Protein AF-A0A946ERG4-F1 (afdb_monomer_lite)

Structure (mmCIF, N/CA/C/O backbone):
data_AF-A0A946ERG4-F1
#
_entry.id   AF-A0A946ERG4-F1
#
loop_
_atom_site.group_PDB
_atom_site.id
_atom_site.type_symbol
_atom_site.label_atom_id
_atom_site.label_alt_id
_atom_site.label_comp_id
_atom_site.label_asym_id
_atom_site.label_entity_id
_atom_site.label_seq_id
_atom_site.pdbx_PDB_ins_code
_atom_site.Cartn_x
_atom_site.Cartn_y
_atom_site.Cartn_z
_atom_site.occupancy
_atom_site.B_iso_or_equiv
_atom_site.auth_seq_id
_atom_site.auth_comp_id
_atom_site.auth_asym_id
_atom_site.auth_atom_id
_atom_site.pdbx_PDB_model_num
ATOM 1 N N . MET A 1 1 ? -48.486 -10.733 28.722 1.00 43.81 1 MET A N 1
ATOM 2 C CA . MET A 1 1 ? -47.652 -11.279 27.630 1.00 43.81 1 MET A CA 1
ATOM 3 C C . MET A 1 1 ? -47.563 -10.185 26.574 1.00 43.81 1 MET A C 1
ATOM 5 O O . MET A 1 1 ? -48.621 -9.723 26.180 1.00 43.81 1 MET A O 1
ATOM 9 N N . THR A 1 2 ? -46.410 -9.640 26.190 1.00 51.00 2 THR A N 1
ATOM 10 C CA . THR A 1 2 ? -45.008 -9.964 26.532 1.00 51.00 2 THR A CA 1
ATOM 11 C C . THR A 1 2 ? -44.178 -8.672 26.571 1.00 51.00 2 THR A C 1
ATOM 13 O O . THR A 1 2 ? -44.293 -7.833 25.685 1.00 51.00 2 THR A O 1
ATOM 16 N N . GLN A 1 3 ? -43.340 -8.518 27.601 1.00 49.31 3 GLN A N 1
ATOM 17 C CA . GLN A 1 3 ? -42.101 -7.732 27.499 1.00 49.31 3 GLN A CA 1
ATOM 18 C C . GLN A 1 3 ? -41.019 -8.632 26.864 1.00 49.31 3 GLN A C 1
ATOM 20 O O . GLN A 1 3 ? -41.228 -9.843 26.825 1.00 49.31 3 GLN A O 1
ATOM 25 N N . GLN A 1 4 ? -39.875 -8.057 26.455 1.00 54.19 4 GLN A N 1
ATOM 26 C CA . GLN A 1 4 ? -38.864 -8.650 25.543 1.00 54.19 4 GLN A CA 1
ATOM 27 C C . GLN A 1 4 ? -39.402 -8.675 24.094 1.00 54.19 4 GLN A C 1
ATOM 29 O O . GLN A 1 4 ? -40.495 -9.162 23.839 1.00 54.19 4 GLN A O 1
ATOM 34 N N . GLU A 1 5 ? -38.774 -8.007 23.122 1.00 55.31 5 GLU A N 1
ATOM 35 C CA . GLU A 1 5 ? -37.367 -8.177 22.722 1.00 55.31 5 GLU A CA 1
ATOM 36 C C . GLU A 1 5 ? -36.607 -6.839 22.495 1.00 55.31 5 GLU A C 1
ATOM 38 O O . GLU A 1 5 ? -36.061 -6.578 21.424 1.00 55.31 5 GLU A O 1
ATOM 43 N N . GLN A 1 6 ? -36.535 -5.954 23.499 1.00 53.25 6 GLN A N 1
ATOM 44 C CA . GLN A 1 6 ? -35.553 -4.852 23.497 1.00 53.25 6 GLN A CA 1
ATOM 45 C C . GLN A 1 6 ? -34.196 -5.327 24.049 1.00 53.25 6 GLN A C 1
ATOM 47 O O . GLN A 1 6 ? -33.836 -4.978 25.173 1.00 53.25 6 GLN A O 1
ATOM 52 N N . ASN A 1 7 ? -33.426 -6.119 23.291 1.00 50.34 7 ASN A N 1
ATOM 53 C CA . ASN A 1 7 ? -31.969 -6.193 23.488 1.00 50.34 7 ASN A CA 1
ATOM 54 C C . ASN A 1 7 ? -31.220 -6.867 22.321 1.00 50.34 7 ASN A C 1
ATOM 56 O O . ASN A 1 7 ? -31.827 -7.536 21.495 1.00 50.34 7 ASN A O 1
ATOM 60 N N . ARG A 1 8 ? -29.882 -6.752 22.320 1.00 47.75 8 ARG A N 1
ATOM 61 C CA . ARG A 1 8 ? -28.927 -7.370 21.370 1.00 47.75 8 ARG A CA 1
ATOM 62 C C . ARG A 1 8 ? -28.800 -6.730 19.980 1.00 47.75 8 ARG A C 1
ATOM 64 O O . ARG A 1 8 ? -28.494 -7.418 19.009 1.00 47.75 8 ARG A O 1
ATOM 71 N N . GLN A 1 9 ? -28.803 -5.399 19.912 1.00 44.41 9 GLN A N 1
ATOM 72 C CA . GLN A 1 9 ? -27.760 -4.781 19.085 1.00 44.41 9 GLN A CA 1
ATOM 73 C C . GLN A 1 9 ? -26.441 -4.947 19.842 1.00 44.41 9 GLN A C 1
ATOM 75 O O . GLN A 1 9 ? -26.281 -4.425 20.944 1.00 44.41 9 GLN A O 1
ATOM 80 N N . ALA A 1 10 ? -25.542 -5.767 19.301 1.00 41.41 10 ALA A N 1
ATOM 81 C CA . ALA A 1 10 ? -24.279 -6.074 19.950 1.00 41.41 10 ALA A CA 1
ATOM 82 C C . ALA A 1 10 ? -23.404 -4.817 20.003 1.00 41.41 10 ALA A C 1
ATOM 84 O O . ALA A 1 10 ? -22.825 -4.411 18.996 1.00 41.41 10 ALA A O 1
ATOM 85 N N . SER A 1 11 ? -23.264 -4.239 21.196 1.00 44.53 11 SER A N 1
ATOM 86 C CA . SER A 1 11 ? -22.197 -3.297 21.519 1.00 44.53 11 SER A CA 1
ATOM 87 C C . SER A 1 11 ? -20.862 -4.046 21.551 1.00 44.53 11 SER A C 1
ATOM 89 O O . SER A 1 11 ? -20.291 -4.300 22.614 1.00 44.53 11 SER A O 1
ATOM 91 N N . GLY A 1 12 ? -20.376 -4.440 20.373 1.00 47.50 12 GLY A N 1
ATOM 92 C CA . GLY A 1 12 ? -18.964 -4.737 20.194 1.00 47.50 12 GLY A CA 1
ATOM 93 C C . GLY A 1 12 ? -18.182 -3.499 20.617 1.00 47.50 12 GLY A C 1
ATOM 94 O O . GLY A 1 12 ? -18.525 -2.385 20.218 1.00 47.50 12 GLY A O 1
ATOM 95 N N . VAL A 1 13 ? -17.177 -3.681 21.472 1.00 52.44 13 VAL A N 1
ATOM 96 C CA . VAL A 1 13 ? -16.326 -2.584 21.941 1.00 52.44 13 VAL A CA 1
ATOM 97 C C . VAL A 1 13 ? -15.444 -2.151 20.769 1.00 52.44 13 VAL A C 1
ATOM 99 O O . VAL A 1 13 ? -14.326 -2.636 20.597 1.00 52.44 13 VAL A O 1
ATOM 102 N N . GLU A 1 14 ? -15.992 -1.276 19.921 1.00 52.38 14 GLU A N 1
ATOM 103 C CA . GLU A 1 14 ? -15.318 -0.648 18.785 1.00 52.38 14 GLU A CA 1
ATOM 104 C C . GLU A 1 14 ? -14.112 0.133 19.314 1.00 52.38 14 GLU A C 1
ATOM 106 O O . GLU A 1 14 ? -14.208 1.292 19.716 1.00 52.38 14 GLU A O 1
ATOM 111 N N . THR A 1 15 ? -12.966 -0.546 19.373 1.00 64.62 15 THR A N 1
ATOM 112 C CA . THR A 1 15 ? -11.734 0.014 19.925 1.00 64.62 15 THR A CA 1
ATOM 113 C C . THR A 1 15 ? -11.320 1.194 19.045 1.00 64.62 15 THR A C 1
ATOM 115 O O . THR A 1 15 ? -11.125 0.990 17.839 1.00 64.62 15 THR A O 1
ATOM 118 N N . PRO A 1 16 ? -11.209 2.420 19.592 1.00 70.88 16 PRO A N 1
ATOM 119 C CA . PRO A 1 16 ? -11.015 3.613 18.783 1.00 70.88 16 PRO A CA 1
ATOM 120 C C . PRO A 1 16 ? -9.704 3.519 18.001 1.00 70.88 16 PRO A C 1
ATOM 122 O O . PRO A 1 16 ? -8.626 3.341 18.568 1.00 70.88 16 PRO A O 1
ATOM 125 N N . LEU A 1 17 ? -9.800 3.632 16.676 1.00 77.31 17 LEU A N 1
ATOM 126 C CA . LEU A 1 17 ? -8.639 3.647 15.793 1.00 77.31 17 LEU A CA 1
ATOM 127 C C . LEU A 1 17 ? -7.928 4.997 15.930 1.00 77.31 17 LEU A C 1
ATOM 129 O O . LEU A 1 17 ? -8.393 6.002 15.395 1.00 77.31 17 LEU A O 1
ATOM 133 N N . SER A 1 18 ? -6.797 5.021 16.637 1.00 88.50 18 SER A N 1
ATOM 134 C CA . SER A 1 18 ? -5.946 6.212 16.703 1.00 88.50 18 SER A CA 1
ATOM 135 C C . SER A 1 18 ? -5.323 6.474 15.324 1.00 88.50 18 SER A C 1
ATOM 137 O O . SER A 1 18 ? -4.537 5.640 14.858 1.00 88.50 18 SER A O 1
ATOM 139 N N . PRO A 1 19 ? -5.633 7.600 14.647 1.00 88.81 19 PRO A N 1
ATOM 140 C CA . PRO A 1 19 ? -5.192 7.840 13.272 1.00 88.81 19 PRO A CA 1
ATOM 141 C C . PRO A 1 19 ? -3.663 7.834 13.162 1.00 88.81 19 PRO A C 1
ATOM 143 O O . PRO A 1 19 ? -3.118 7.228 12.248 1.00 88.81 19 PRO A O 1
ATOM 146 N N . GLU A 1 20 ? -2.967 8.380 14.159 1.00 91.81 20 GLU A N 1
ATOM 147 C CA . GLU A 1 20 ? -1.502 8.391 14.260 1.00 91.81 20 GLU A CA 1
ATOM 148 C C . GLU A 1 20 ? -0.866 6.995 14.331 1.00 91.81 20 GLU A C 1
ATOM 150 O O . GLU A 1 20 ? 0.255 6.785 13.858 1.00 91.81 20 GLU A O 1
ATOM 155 N N . VAL A 1 21 ? -1.554 6.030 14.951 1.00 91.38 21 VAL A N 1
ATOM 156 C CA . VAL A 1 21 ? -1.097 4.633 15.026 1.00 91.38 21 VAL A CA 1
ATOM 157 C C . VAL A 1 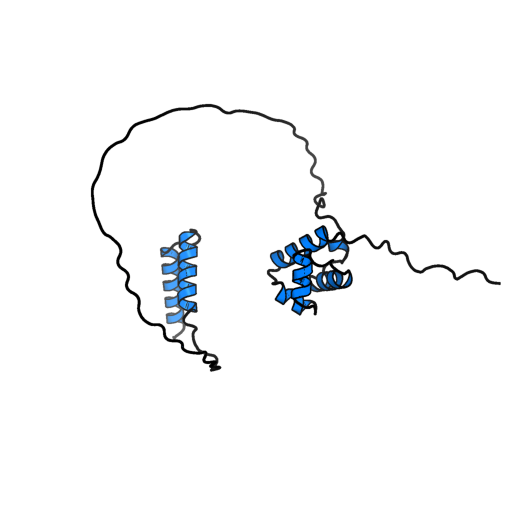21 ? -1.359 3.935 13.695 1.00 91.38 21 VAL A C 1
ATOM 159 O O . VAL A 1 21 ? -0.475 3.252 13.175 1.00 91.38 21 VAL A O 1
ATOM 162 N N . VAL A 1 22 ? -2.537 4.163 13.109 1.00 92.62 22 VAL A N 1
ATOM 163 C CA . VAL A 1 22 ? -2.921 3.621 11.801 1.00 92.62 22 VAL A CA 1
ATOM 164 C C . VAL A 1 22 ? -1.969 4.108 10.706 1.00 92.62 22 VAL A C 1
ATOM 166 O O . VAL A 1 22 ? -1.421 3.282 9.982 1.00 92.62 22 VAL A O 1
ATOM 169 N N . ILE A 1 23 ? -1.701 5.414 10.616 1.00 94.56 23 ILE A N 1
ATOM 170 C CA . ILE A 1 23 ? -0.804 6.011 9.612 1.00 94.56 23 ILE A CA 1
ATOM 171 C C . ILE A 1 23 ? 0.606 5.424 9.729 1.00 94.56 23 ILE A C 1
ATOM 173 O O . ILE A 1 23 ? 1.166 4.971 8.730 1.00 94.56 23 ILE A O 1
ATOM 177 N N . ARG A 1 24 ? 1.165 5.346 10.947 1.00 94.38 24 ARG A N 1
ATOM 178 C CA . ARG A 1 24 ? 2.471 4.704 11.183 1.00 94.38 24 ARG A CA 1
ATOM 179 C C . ARG A 1 24 ? 2.491 3.236 10.753 1.00 94.38 24 ARG A C 1
ATOM 181 O O . ARG A 1 24 ? 3.476 2.804 10.159 1.00 94.38 24 ARG A O 1
ATOM 188 N N . LYS A 1 25 ? 1.414 2.483 10.996 1.00 93.44 25 LYS A N 1
ATOM 189 C CA . LYS A 1 25 ? 1.298 1.078 10.575 1.00 93.44 25 LYS A CA 1
ATOM 190 C C . LYS A 1 25 ? 1.147 0.914 9.066 1.00 93.44 25 LYS A C 1
ATOM 192 O O . LYS A 1 25 ? 1.765 0.014 8.511 1.00 93.44 25 LYS A O 1
ATOM 197 N N . ILE A 1 26 ? 0.407 1.791 8.388 1.00 93.81 26 ILE A N 1
ATOM 198 C CA . ILE A 1 26 ? 0.312 1.775 6.920 1.00 93.81 26 ILE A CA 1
ATOM 199 C C . ILE A 1 26 ? 1.680 2.097 6.297 1.00 93.81 26 ILE A C 1
ATOM 201 O O . ILE A 1 26 ? 2.106 1.368 5.406 1.00 93.81 26 ILE A O 1
ATOM 205 N N . ARG A 1 27 ? 2.408 3.109 6.800 1.00 95.25 27 ARG A N 1
ATOM 206 C CA . ARG A 1 27 ? 3.789 3.407 6.360 1.00 95.25 27 ARG A CA 1
ATOM 207 C C . ARG A 1 27 ? 4.709 2.194 6.532 1.00 95.25 27 ARG A C 1
ATOM 209 O O . ARG A 1 27 ? 5.322 1.762 5.565 1.00 95.25 27 ARG A O 1
ATOM 216 N N . PHE A 1 28 ? 4.711 1.585 7.720 1.00 95.19 28 PHE A N 1
ATOM 217 C CA . PHE A 1 28 ? 5.486 0.371 7.995 1.00 95.19 28 PHE A CA 1
ATOM 218 C C . PHE A 1 28 ? 5.176 -0.775 7.017 1.00 95.19 28 PHE A C 1
ATOM 220 O O . PHE A 1 28 ? 6.099 -1.433 6.553 1.00 95.19 28 PHE A O 1
ATOM 227 N N . LEU A 1 29 ? 3.903 -1.012 6.680 1.00 94.69 29 LEU A N 1
ATOM 228 C CA . LEU A 1 29 ? 3.522 -2.071 5.737 1.00 94.69 29 LEU A CA 1
ATOM 229 C C . LEU A 1 29 ? 3.978 -1.765 4.304 1.00 94.69 29 LEU A C 1
ATOM 231 O O . LEU A 1 29 ? 4.473 -2.660 3.623 1.00 94.69 29 LEU A O 1
ATOM 235 N N . ILE A 1 30 ? 3.867 -0.510 3.862 1.00 94.50 30 ILE A N 1
ATOM 236 C CA . ILE A 1 30 ? 4.387 -0.060 2.561 1.00 94.50 30 ILE A CA 1
ATOM 237 C C . ILE A 1 30 ? 5.900 -0.320 2.482 1.00 94.50 30 ILE A C 1
ATOM 239 O O . ILE A 1 30 ? 6.357 -0.969 1.539 1.00 94.50 30 ILE A O 1
ATOM 243 N N . ASP A 1 31 ? 6.652 0.100 3.503 1.00 95.88 31 ASP A N 1
ATOM 244 C CA . ASP A 1 31 ? 8.107 -0.061 3.565 1.00 95.88 31 ASP A CA 1
ATOM 245 C C . ASP A 1 31 ? 8.526 -1.543 3.627 1.00 95.88 31 ASP A C 1
ATOM 247 O O . ASP A 1 31 ? 9.403 -1.973 2.872 1.00 95.88 31 ASP A O 1
ATOM 251 N N . ALA A 1 32 ? 7.882 -2.337 4.492 1.00 94.12 32 ALA A N 1
ATOM 252 C CA . ALA A 1 32 ? 8.222 -3.739 4.749 1.00 94.12 32 ALA A CA 1
ATOM 253 C C . ALA A 1 32 ? 7.876 -4.685 3.589 1.00 94.12 32 ALA A C 1
ATOM 255 O O . ALA A 1 32 ? 8.580 -5.672 3.375 1.00 94.12 32 ALA A O 1
ATOM 256 N N . HIS A 1 33 ? 6.811 -4.396 2.836 1.00 93.06 33 HIS A N 1
ATOM 257 C CA . HIS A 1 33 ? 6.415 -5.183 1.664 1.00 93.06 33 HIS A CA 1
ATOM 258 C C . HIS A 1 33 ? 6.950 -4.615 0.340 1.00 93.06 33 HIS A C 1
ATOM 260 O O . HIS A 1 33 ? 6.686 -5.191 -0.715 1.00 93.06 33 HIS A O 1
ATOM 266 N N . HIS A 1 34 ? 7.688 -3.498 0.383 1.00 93.31 34 HIS A N 1
ATOM 267 C CA . HIS A 1 34 ? 8.139 -2.744 -0.792 1.00 93.31 34 HIS A CA 1
ATOM 268 C C . HIS A 1 34 ? 6.998 -2.415 -1.777 1.00 93.31 34 HIS A C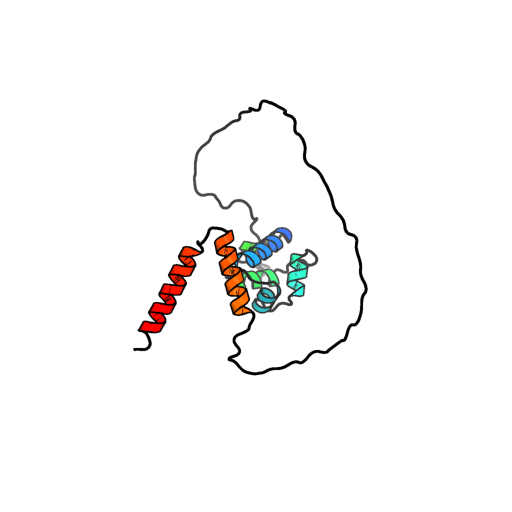 1
ATOM 270 O O . HIS A 1 34 ? 7.207 -2.319 -2.991 1.00 93.31 34 HIS A O 1
ATOM 276 N N . GLU A 1 35 ? 5.773 -2.240 -1.267 1.00 91.50 35 GLU A N 1
ATOM 277 C CA . GLU A 1 35 ? 4.670 -1.732 -2.077 1.00 91.50 35 GLU A CA 1
ATOM 278 C C . GLU A 1 35 ? 4.852 -0.221 -2.316 1.00 91.50 35 GLU A C 1
ATOM 280 O O . GLU A 1 35 ? 5.616 0.471 -1.649 1.00 91.50 35 GLU A O 1
ATOM 285 N N . THR A 1 36 ? 4.139 0.319 -3.300 1.00 95.50 36 THR A N 1
ATOM 286 C CA . THR A 1 36 ? 4.061 1.770 -3.536 1.00 95.50 36 THR A CA 1
ATOM 287 C C . THR A 1 36 ? 2.646 2.239 -3.237 1.00 95.50 36 THR A C 1
ATOM 289 O O . THR A 1 36 ? 1.709 1.464 -3.425 1.00 95.50 36 THR A O 1
ATOM 292 N N . VAL A 1 37 ? 2.444 3.503 -2.847 1.00 95.12 37 VAL A N 1
ATOM 293 C CA . VAL A 1 37 ? 1.093 4.049 -2.586 1.00 95.12 37 VAL A CA 1
ATOM 294 C C . VAL A 1 37 ? 0.114 3.776 -3.752 1.00 95.12 37 VAL A C 1
ATOM 296 O O . VAL A 1 37 ? -0.972 3.256 -3.492 1.00 95.12 37 VAL A O 1
ATOM 299 N N . PRO A 1 38 ? 0.477 3.968 -5.043 1.00 95.62 38 PRO A N 1
ATOM 300 C CA . PRO A 1 38 ? -0.391 3.596 -6.166 1.00 95.62 38 PRO A CA 1
ATOM 301 C C . PRO A 1 38 ? -0.514 2.079 -6.403 1.00 95.62 38 PRO A C 1
ATOM 303 O O . PRO A 1 38 ? -1.462 1.630 -7.049 1.00 95.62 38 PRO A O 1
ATOM 306 N N . GLY A 1 39 ? 0.453 1.276 -5.953 1.00 94.50 39 GLY A N 1
ATOM 307 C CA . GLY A 1 39 ? 0.389 -0.189 -5.969 1.00 94.50 39 GLY A CA 1
ATOM 308 C C . GLY A 1 39 ? -0.630 -0.715 -4.959 1.00 94.50 39 GLY A C 1
ATOM 309 O O . GLY A 1 39 ? -1.593 -1.368 -5.360 1.00 94.50 39 GLY A O 1
ATOM 310 N N . LEU A 1 40 ? -0.473 -0.327 -3.689 1.00 94.44 40 LEU A N 1
ATOM 311 C CA . LEU A 1 40 ? -1.391 -0.636 -2.593 1.00 94.44 40 LEU A CA 1
ATOM 312 C C . LEU A 1 40 ? -2.821 -0.209 -2.942 1.00 94.44 40 LEU A C 1
ATOM 314 O O . LEU A 1 40 ? -3.735 -1.024 -2.878 1.00 94.44 40 LEU A O 1
ATOM 318 N N . ALA A 1 41 ? -3.002 1.034 -3.405 1.00 95.25 41 ALA A N 1
ATOM 319 C CA . ALA A 1 41 ? -4.295 1.586 -3.817 1.00 95.25 41 ALA A CA 1
ATOM 320 C C . ALA A 1 41 ? -5.028 0.714 -4.850 1.00 95.25 41 ALA A C 1
ATOM 322 O O . ALA A 1 41 ? -6.208 0.402 -4.675 1.00 95.25 41 ALA A O 1
ATOM 323 N N . ARG A 1 42 ? -4.313 0.243 -5.882 1.00 95.56 42 ARG A N 1
ATOM 324 C CA . ARG A 1 42 ? -4.854 -0.713 -6.863 1.00 95.56 42 ARG A CA 1
ATOM 325 C C . ARG A 1 42 ? -5.156 -2.073 -6.232 1.00 95.56 42 ARG A C 1
ATOM 327 O O . ARG A 1 42 ? -6.197 -2.644 -6.535 1.00 95.56 42 ARG A O 1
ATOM 334 N N . GLY A 1 43 ? -4.300 -2.555 -5.331 1.00 91.56 43 GLY A N 1
ATOM 335 C CA . GLY A 1 43 ? -4.490 -3.808 -4.594 1.00 91.56 43 GLY A CA 1
ATOM 336 C C . GLY A 1 43 ? -5.709 -3.829 -3.661 1.00 91.56 43 GLY A C 1
ATOM 337 O O . GLY A 1 43 ? -6.271 -4.900 -3.451 1.00 91.56 43 GLY A O 1
ATOM 338 N N . ILE A 1 44 ? -6.141 -2.673 -3.138 1.00 94.69 44 ILE A N 1
ATOM 339 C CA . ILE A 1 44 ? -7.313 -2.541 -2.245 1.00 94.69 44 ILE A CA 1
ATOM 340 C C . ILE A 1 44 ? -8.554 -1.908 -2.904 1.00 94.69 44 ILE A C 1
ATOM 342 O O . ILE A 1 44 ? -9.576 -1.703 -2.239 1.00 94.69 44 ILE A O 1
ATOM 346 N N . GLY A 1 45 ? -8.484 -1.556 -4.191 1.00 93.50 45 GLY A N 1
ATOM 347 C CA . GLY A 1 45 ? -9.580 -0.904 -4.916 1.00 93.50 45 GLY A CA 1
ATOM 348 C C . GLY A 1 45 ? -9.959 0.470 -4.347 1.00 93.50 45 GLY A C 1
ATOM 349 O O . GLY A 1 45 ? -11.142 0.736 -4.119 1.00 93.50 45 GLY A O 1
ATOM 350 N N . VAL A 1 46 ? -8.963 1.314 -4.064 1.00 94.81 46 VAL A N 1
ATOM 351 C CA . VAL A 1 46 ? -9.112 2.693 -3.558 1.00 94.81 46 VAL A CA 1
ATOM 352 C C . VAL A 1 46 ? -8.285 3.647 -4.436 1.00 94.81 46 VAL A C 1
ATOM 354 O O . VAL A 1 46 ? -7.352 3.227 -5.117 1.00 94.81 46 VAL A O 1
ATOM 357 N N . LEU A 1 47 ? -8.627 4.937 -4.462 1.00 94.88 47 LEU A N 1
ATOM 358 C CA . LEU A 1 47 ? -7.860 5.959 -5.181 1.00 94.88 47 LEU A CA 1
ATOM 359 C C . LEU A 1 47 ? -6.488 6.192 -4.507 1.00 94.88 47 LEU A C 1
ATOM 361 O O . LEU A 1 47 ? -6.447 6.320 -3.282 1.00 94.88 47 LEU A O 1
ATOM 365 N N . PRO A 1 48 ? -5.373 6.311 -5.263 1.00 94.00 48 PRO A N 1
ATOM 366 C CA . PRO A 1 48 ? -4.048 6.578 -4.691 1.00 94.00 48 PRO A CA 1
ATOM 367 C C . PRO A 1 48 ? -4.007 7.832 -3.815 1.00 94.00 48 PRO A C 1
ATOM 369 O O . PRO A 1 48 ? -3.436 7.791 -2.729 1.00 94.00 48 PRO A O 1
ATOM 372 N N . ASN A 1 49 ? -4.682 8.903 -4.248 1.00 96.44 49 ASN A N 1
ATOM 373 C CA . ASN A 1 49 ? -4.770 10.156 -3.500 1.00 96.44 49 ASN A CA 1
ATOM 374 C C . ASN A 1 49 ? -5.383 9.937 -2.113 1.00 96.44 49 ASN A C 1
ATOM 376 O O . ASN A 1 49 ? -4.829 10.415 -1.144 1.00 96.44 49 ASN A O 1
ATOM 380 N N . THR A 1 50 ? -6.429 9.114 -1.976 1.00 94.75 50 THR A N 1
ATOM 381 C CA . THR A 1 50 ? -7.050 8.839 -0.668 1.00 94.75 50 THR A CA 1
ATOM 382 C C . THR A 1 50 ? -6.095 8.157 0.313 1.00 94.75 50 THR A C 1
ATOM 384 O O . THR A 1 50 ? -6.178 8.398 1.514 1.00 94.75 50 THR A O 1
ATOM 387 N N . ILE A 1 51 ? -5.178 7.307 -0.169 1.00 94.62 51 ILE A N 1
ATOM 388 C CA . ILE A 1 51 ? -4.128 6.746 0.693 1.00 94.62 51 ILE A CA 1
ATOM 389 C C . ILE A 1 51 ? -3.094 7.826 1.023 1.00 94.62 51 ILE A C 1
ATOM 391 O O . ILE A 1 51 ? -2.687 7.927 2.175 1.00 94.62 51 ILE A O 1
ATOM 395 N N . GLN A 1 52 ? -2.704 8.646 0.045 1.00 96.38 52 GLN A N 1
ATOM 396 C CA . GLN A 1 52 ? -1.764 9.750 0.241 1.00 96.38 52 GLN A CA 1
ATOM 397 C C . GLN A 1 52 ? -2.285 10.773 1.268 1.00 96.38 52 GLN A C 1
ATOM 399 O O . GLN A 1 52 ? -1.587 11.060 2.232 1.00 96.38 52 GLN A O 1
ATOM 404 N N . ASP A 1 53 ? -3.537 11.219 1.147 1.00 96.06 53 ASP A N 1
ATOM 405 C CA . ASP A 1 53 ? -4.200 12.153 2.064 1.00 96.06 53 ASP A CA 1
ATOM 406 C C . ASP A 1 53 ? -4.223 11.611 3.503 1.00 96.06 53 ASP A C 1
ATOM 408 O O . ASP A 1 53 ? -4.002 12.352 4.459 1.00 96.06 53 ASP A O 1
ATOM 412 N N . VAL A 1 54 ? -4.455 10.303 3.675 1.00 95.19 54 VAL A N 1
ATOM 413 C CA . VAL A 1 54 ? -4.365 9.637 4.985 1.00 95.19 54 VAL A CA 1
ATOM 414 C C . VAL A 1 54 ? -2.920 9.609 5.481 1.00 95.19 54 VAL A C 1
ATOM 416 O O . VAL A 1 54 ? -2.662 9.944 6.633 1.00 95.19 54 VAL A O 1
ATOM 419 N N . LEU A 1 55 ? -1.963 9.240 4.628 1.00 95.25 55 LEU A N 1
ATOM 420 C CA . LEU A 1 55 ? -0.546 9.185 4.987 1.00 95.25 55 LEU A CA 1
ATOM 421 C C . LEU A 1 55 ? 0.037 10.555 5.351 1.00 95.25 55 LEU A C 1
ATOM 423 O O . LEU A 1 55 ? 0.914 10.606 6.212 1.00 95.25 55 LEU A O 1
ATOM 427 N N . ASP A 1 56 ? -0.461 11.632 4.749 1.00 95.62 56 ASP A N 1
ATOM 428 C CA . ASP A 1 56 ? -0.059 13.022 4.993 1.00 95.62 56 ASP A CA 1
ATOM 429 C C . ASP A 1 56 ? -0.884 13.701 6.108 1.00 95.62 56 ASP A C 1
ATOM 431 O O . ASP A 1 56 ? -0.756 14.906 6.346 1.00 95.62 56 ASP A O 1
ATOM 435 N N . GLY A 1 57 ? -1.746 12.943 6.801 1.00 92.31 57 GLY A N 1
ATOM 436 C CA . GLY A 1 57 ? -2.575 13.427 7.910 1.00 92.31 57 GLY A CA 1
ATOM 437 C C . GLY A 1 57 ? -3.695 14.395 7.505 1.00 92.31 57 GLY A C 1
ATOM 438 O O . GLY A 1 57 ? -4.312 15.007 8.372 1.00 92.31 57 GLY A O 1
ATOM 439 N N . GLN A 1 58 ? -3.970 14.540 6.205 1.00 93.31 58 GLN A N 1
ATOM 440 C CA . GLN A 1 58 ? -5.043 15.384 5.664 1.00 93.31 58 GLN A CA 1
ATOM 441 C C . GLN A 1 58 ? -6.420 14.709 5.754 1.00 93.31 58 GLN A C 1
ATOM 443 O O . GLN A 1 58 ? -7.443 15.390 5.809 1.00 93.31 58 GLN A O 1
ATOM 448 N N . ALA A 1 59 ? -6.459 13.373 5.784 1.00 91.69 59 ALA A N 1
ATOM 449 C CA . ALA A 1 59 ? -7.683 12.584 5.882 1.00 91.69 59 ALA A CA 1
ATOM 450 C C . ALA A 1 59 ? -7.632 11.568 7.033 1.00 91.69 59 ALA A C 1
ATOM 452 O O . ALA A 1 59 ? -6.609 10.939 7.302 1.00 91.69 59 ALA A O 1
ATOM 453 N N . PHE A 1 60 ? -8.774 11.348 7.688 1.00 91.31 60 PHE A N 1
ATOM 454 C CA . PHE A 1 60 ? -8.900 10.306 8.706 1.00 91.31 60 PHE A CA 1
ATOM 455 C C . PHE A 1 60 ? -9.034 8.915 8.055 1.00 91.31 60 PHE A C 1
ATOM 457 O O . PHE A 1 60 ? -9.867 8.736 7.160 1.00 91.31 60 PHE A O 1
ATOM 464 N N . PRO A 1 61 ? -8.275 7.898 8.508 1.00 91.56 61 PRO A N 1
ATOM 465 C CA . PRO A 1 61 ? -8.388 6.542 7.988 1.00 91.56 61 PRO A CA 1
ATOM 466 C C . PRO A 1 61 ? -9.739 5.924 8.368 1.00 91.56 61 PRO A C 1
ATOM 468 O O . PRO A 1 61 ? -10.017 5.658 9.537 1.00 91.56 61 PRO A O 1
ATOM 471 N N . SER A 1 62 ? -10.585 5.651 7.373 1.00 92.06 62 SER A N 1
ATOM 472 C CA . SER A 1 62 ? -11.867 4.985 7.613 1.00 92.06 62 SER A CA 1
ATOM 473 C C . SER A 1 62 ? -11.669 3.512 7.993 1.00 92.06 62 SER A C 1
ATOM 475 O O . SER A 1 62 ? -10.769 2.832 7.496 1.00 92.06 62 SER A O 1
ATOM 477 N N . ARG A 1 63 ? -12.553 2.968 8.836 1.00 89.62 63 ARG A N 1
ATOM 478 C CA . ARG A 1 63 ? -12.496 1.554 9.262 1.00 89.62 63 ARG A CA 1
ATOM 479 C C . ARG A 1 63 ? -12.625 0.580 8.078 1.00 89.62 63 ARG A C 1
ATOM 481 O O . ARG A 1 63 ? -12.019 -0.486 8.093 1.00 89.62 63 ARG A O 1
ATOM 488 N N . ALA A 1 64 ? -13.321 0.989 7.012 1.00 92.69 64 ALA A N 1
ATOM 489 C CA . ALA A 1 64 ? -13.379 0.267 5.739 1.00 92.69 64 ALA A CA 1
ATOM 490 C C . ALA A 1 64 ? -12.037 0.269 4.979 1.00 92.69 64 ALA A C 1
ATOM 492 O O . ALA A 1 64 ? -11.650 -0.766 4.440 1.00 92.69 64 ALA A O 1
ATOM 493 N N . LEU A 1 65 ? -11.307 1.393 4.960 1.00 93.81 65 LEU A N 1
ATOM 494 C CA . LEU A 1 65 ? -9.956 1.466 4.391 1.00 93.81 65 LEU A CA 1
ATOM 495 C C . LEU A 1 65 ? -8.993 0.559 5.167 1.00 93.81 65 LEU A C 1
ATOM 497 O O . LEU A 1 65 ? -8.319 -0.274 4.567 1.00 93.81 65 LEU A O 1
ATOM 501 N N . VAL A 1 66 ? -8.989 0.671 6.500 1.00 93.62 66 VAL A N 1
ATOM 502 C CA . VAL A 1 66 ? -8.149 -0.152 7.386 1.00 93.62 66 VAL A CA 1
ATOM 503 C C . VAL A 1 66 ? -8.426 -1.640 7.183 1.00 93.62 66 VAL A C 1
ATOM 505 O O . VAL A 1 66 ? -7.486 -2.414 7.028 1.00 93.62 66 VAL A O 1
ATOM 508 N N . ARG A 1 67 ? -9.700 -2.044 7.102 1.00 94.38 67 ARG A N 1
ATOM 509 C CA . ARG A 1 67 ? -10.084 -3.438 6.849 1.00 94.38 67 ARG A CA 1
ATOM 510 C C . ARG A 1 67 ? -9.554 -3.966 5.512 1.00 94.38 67 ARG A C 1
ATOM 512 O O . ARG A 1 67 ? -8.997 -5.055 5.491 1.00 94.38 67 ARG A O 1
ATOM 519 N N . ARG A 1 68 ? -9.666 -3.202 4.421 1.00 94.88 68 ARG A N 1
ATOM 520 C CA . ARG A 1 68 ? -9.140 -3.623 3.107 1.00 94.88 68 ARG A CA 1
ATOM 521 C C . ARG A 1 68 ? -7.615 -3.739 3.094 1.00 94.88 68 ARG A C 1
ATOM 523 O O . ARG A 1 68 ? -7.078 -4.636 2.454 1.00 94.88 68 ARG A O 1
ATOM 530 N N . ILE A 1 69 ? -6.915 -2.848 3.800 1.00 94.19 69 ILE A N 1
ATOM 531 C CA . ILE A 1 69 ? -5.456 -2.931 3.978 1.00 94.19 69 ILE A CA 1
ATOM 532 C C . ILE A 1 69 ? -5.101 -4.178 4.804 1.00 94.19 69 ILE A C 1
ATOM 534 O O . ILE A 1 69 ? -4.198 -4.920 4.429 1.00 94.19 69 ILE A O 1
ATOM 538 N N . ALA A 1 70 ? -5.839 -4.454 5.882 1.00 94.44 70 ALA A N 1
ATOM 539 C CA . ALA A 1 70 ? -5.664 -5.657 6.691 1.00 94.44 70 ALA A CA 1
ATOM 540 C C . ALA A 1 70 ? -5.868 -6.937 5.853 1.00 94.44 70 ALA A C 1
ATOM 542 O O . ALA A 1 70 ? -4.991 -7.795 5.825 1.00 94.44 70 ALA A O 1
ATOM 543 N N . GLU A 1 71 ? -6.951 -7.014 5.072 1.00 94.88 71 GLU A N 1
ATOM 544 C CA . GLU A 1 71 ? -7.228 -8.112 4.133 1.00 94.88 71 GLU A CA 1
ATOM 545 C C . GLU A 1 71 ? -6.108 -8.266 3.081 1.00 94.88 71 GLU A C 1
ATOM 547 O O . GLU A 1 71 ? -5.641 -9.380 2.840 1.00 94.88 71 GLU A O 1
ATOM 552 N N . ARG A 1 72 ? -5.598 -7.162 2.513 1.00 93.88 72 ARG A N 1
ATOM 553 C CA . ARG A 1 72 ? -4.499 -7.161 1.527 1.00 93.88 72 ARG A CA 1
ATOM 554 C C . ARG A 1 72 ? -3.195 -7.753 2.064 1.00 93.88 72 ARG A C 1
ATOM 556 O O . ARG A 1 72 ? -2.518 -8.464 1.325 1.00 93.88 72 ARG A O 1
ATOM 563 N N . PHE A 1 73 ? -2.858 -7.478 3.322 1.00 93.88 73 PHE A N 1
ATOM 564 C CA . PHE A 1 73 ? -1.658 -8.005 3.982 1.00 93.88 73 PHE A CA 1
ATOM 565 C C . PHE A 1 73 ? -1.917 -9.291 4.792 1.00 93.88 73 PHE A C 1
ATOM 567 O O . PHE A 1 73 ? -1.001 -9.796 5.434 1.00 93.88 73 PHE A O 1
ATOM 574 N N . SER A 1 74 ? -3.135 -9.851 4.743 1.00 94.25 74 SER A N 1
ATOM 575 C CA . SER A 1 74 ? -3.558 -11.015 5.547 1.00 94.25 74 SER A CA 1
ATOM 576 C C . SER A 1 74 ? -3.366 -10.823 7.062 1.00 94.25 74 SER A C 1
ATOM 578 O O . SER A 1 74 ? -2.948 -11.733 7.776 1.00 94.25 74 SER A O 1
ATOM 580 N N . LEU A 1 75 ? -3.676 -9.621 7.555 1.00 92.88 75 LEU A N 1
ATOM 581 C CA . LEU A 1 75 ? -3.561 -9.215 8.956 1.00 92.88 75 LEU A CA 1
ATOM 582 C C . LEU A 1 75 ? -4.943 -9.068 9.623 1.00 92.88 75 LEU A C 1
ATOM 584 O O . LEU A 1 75 ? -5.911 -8.705 8.954 1.00 92.88 75 LEU A O 1
ATOM 588 N N . PRO A 1 76 ? -5.053 -9.285 10.948 1.00 91.38 76 PRO A N 1
ATOM 589 C CA . PRO A 1 76 ? -6.248 -8.932 11.716 1.00 91.38 76 PRO A CA 1
ATOM 590 C C . PRO A 1 76 ? -6.436 -7.406 11.773 1.00 91.38 76 PRO A C 1
ATOM 592 O O . PRO A 1 76 ? -5.459 -6.657 11.816 1.00 91.38 76 PRO A O 1
ATOM 595 N N . VAL A 1 77 ? -7.678 -6.914 11.817 1.00 88.25 77 VAL A N 1
ATOM 596 C CA . VAL A 1 77 ? -7.976 -5.461 11.863 1.00 88.25 77 VAL A CA 1
ATOM 597 C C . VAL A 1 77 ? -7.471 -4.838 13.170 1.00 88.25 77 VAL A C 1
ATOM 599 O O . VAL A 1 77 ? -7.008 -3.698 13.197 1.00 88.25 77 VAL A O 1
ATOM 602 N N . GLU A 1 78 ? -7.469 -5.631 14.237 1.00 89.69 78 GLU A N 1
ATOM 603 C CA . GLU A 1 78 ? -6.946 -5.349 15.571 1.00 89.69 78 GLU A CA 1
ATOM 604 C C . GLU A 1 78 ? -5.451 -4.991 15.542 1.00 89.69 78 GLU A C 1
ATOM 606 O O . GLU A 1 78 ? -4.985 -4.235 16.401 1.00 89.69 78 GLU A O 1
ATOM 611 N N . PHE A 1 79 ? -4.709 -5.438 14.514 1.00 88.88 79 PHE A N 1
ATOM 612 C CA . PHE A 1 79 ? -3.338 -4.989 14.273 1.00 88.88 79 PHE A CA 1
ATOM 613 C C . PHE A 1 79 ? -3.258 -3.465 14.199 1.00 88.88 79 PHE A C 1
ATOM 615 O O . PHE A 1 79 ? -2.282 -2.902 14.673 1.00 88.88 79 PHE A O 1
ATOM 622 N N . PHE A 1 80 ? -4.267 -2.774 13.669 1.00 87.62 80 PHE A N 1
ATOM 623 C CA . PHE A 1 80 ? -4.274 -1.314 13.559 1.00 87.62 80 PHE A CA 1
ATOM 624 C C . PHE A 1 80 ? -4.761 -0.594 14.828 1.00 87.62 80 PHE A C 1
ATOM 626 O O . PHE A 1 80 ? -4.528 0.606 14.959 1.00 87.62 80 PHE A O 1
ATOM 633 N N . SER A 1 81 ? -5.377 -1.317 15.771 1.00 83.00 81 SER A N 1
ATOM 634 C CA . SER A 1 81 ? -5.837 -0.789 17.065 1.00 83.00 81 SER A CA 1
ATOM 635 C C . SER A 1 81 ? -4.791 -0.909 18.178 1.00 83.00 81 SER A C 1
ATOM 637 O O . SER A 1 81 ? -4.740 -0.043 19.046 1.00 83.00 81 SER A O 1
ATOM 639 N N . ALA A 1 82 ? -3.954 -1.952 18.174 1.00 70.75 82 ALA A N 1
ATOM 640 C CA . ALA A 1 82 ? -2.903 -2.115 19.182 1.00 70.75 82 ALA A CA 1
ATOM 641 C C . ALA A 1 82 ? -1.857 -0.984 19.100 1.00 70.75 82 ALA A C 1
ATOM 643 O O . ALA A 1 82 ? -1.435 -0.614 18.001 1.00 70.75 82 ALA A O 1
ATOM 644 N N . GLU A 1 83 ? -1.371 -0.465 20.228 1.00 59.53 83 GLU A N 1
ATOM 645 C CA . GLU A 1 83 ? -0.234 0.466 20.219 1.00 59.53 83 GLU A CA 1
ATOM 646 C C . GLU A 1 83 ? 1.054 -0.229 19.746 1.00 59.53 83 GLU A C 1
ATOM 648 O O . GLU A 1 83 ? 1.284 -1.408 20.014 1.00 59.53 83 GLU A O 1
ATOM 653 N N . VAL A 1 84 ? 1.925 0.496 19.029 1.00 55.25 84 VAL A N 1
ATOM 654 C CA . VAL A 1 84 ? 3.285 0.008 18.717 1.00 55.25 84 VAL A CA 1
ATOM 655 C C . VAL A 1 84 ? 4.180 0.262 19.925 1.00 55.25 84 VAL A C 1
ATOM 657 O O . VAL A 1 84 ? 5.023 1.156 19.928 1.00 55.25 84 VAL A O 1
ATOM 660 N N . GLY A 1 85 ? 3.952 -0.526 20.967 1.00 51.38 85 GLY A N 1
ATOM 661 C CA . GLY A 1 85 ? 4.721 -0.524 22.197 1.00 51.38 85 GLY A CA 1
ATOM 662 C C . GLY A 1 85 ? 4.452 -1.813 22.962 1.00 51.38 85 GLY A C 1
ATOM 663 O O . GLY A 1 85 ? 3.327 -2.057 23.375 1.00 51.38 85 GLY A O 1
ATOM 664 N N . SER A 1 86 ? 5.499 -2.614 23.167 1.00 42.78 86 SER A N 1
ATOM 665 C CA . 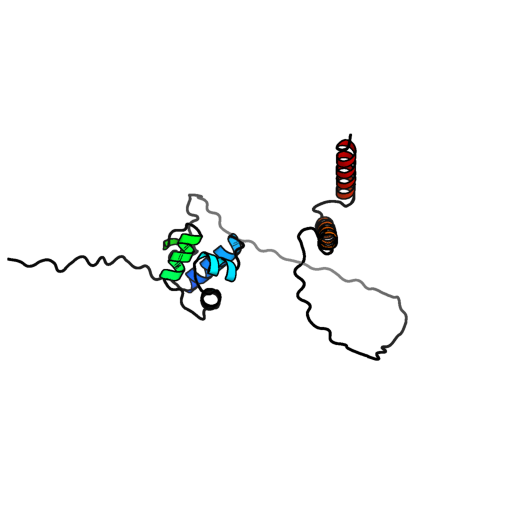SER A 1 86 ? 5.512 -3.724 24.132 1.00 42.78 86 SER A CA 1
ATOM 666 C C . SER A 1 86 ? 4.663 -4.969 23.809 1.00 42.78 86 SER A C 1
ATOM 668 O O . SER A 1 86 ? 3.778 -5.343 24.568 1.00 42.78 86 SER A O 1
ATOM 670 N N . THR A 1 87 ? 5.067 -5.741 22.794 1.00 40.09 87 THR A N 1
ATOM 671 C CA . THR A 1 87 ? 4.950 -7.219 22.852 1.00 40.09 87 THR A CA 1
ATOM 672 C C . THR A 1 87 ? 6.314 -7.874 22.642 1.00 40.09 87 THR A C 1
ATOM 674 O O . THR A 1 87 ? 6.545 -8.616 21.691 1.00 40.09 87 THR A O 1
ATOM 677 N N . SER A 1 88 ? 7.228 -7.571 23.566 1.00 40.03 88 SER A N 1
ATOM 678 C CA . SER A 1 88 ? 8.467 -8.321 23.811 1.00 40.03 88 SER A CA 1
ATOM 679 C C . SER A 1 88 ? 8.457 -8.862 25.248 1.00 40.03 88 SER A C 1
ATOM 681 O O . SER A 1 88 ? 9.441 -8.754 25.979 1.00 40.03 88 SER A O 1
ATOM 683 N N . GLU A 1 89 ? 7.329 -9.434 25.671 1.00 48.50 89 GLU A N 1
ATOM 684 C CA . GLU A 1 89 ? 7.240 -10.183 26.924 1.00 48.50 89 GLU A CA 1
ATOM 685 C C . GLU A 1 89 ? 7.326 -11.684 26.652 1.00 48.50 89 GLU A C 1
ATOM 687 O O . GLU A 1 89 ? 6.329 -12.381 26.486 1.00 48.50 89 GLU A O 1
ATOM 692 N N . SER A 1 90 ? 8.557 -12.193 26.651 1.00 43.34 90 SER A N 1
ATOM 693 C CA . SER A 1 90 ? 8.818 -13.588 26.996 1.00 43.34 90 SER A CA 1
ATOM 694 C C . SER A 1 90 ? 10.084 -13.658 27.850 1.00 43.34 90 SER A C 1
ATOM 696 O O . SER A 1 90 ? 11.194 -13.484 27.360 1.00 43.34 90 SER A O 1
ATOM 698 N N . LYS A 1 91 ? 9.859 -13.810 29.162 1.00 48.28 91 LYS A N 1
ATOM 699 C CA . LYS A 1 91 ? 10.800 -14.056 30.275 1.00 48.28 91 LYS A CA 1
ATOM 700 C C . LYS A 1 91 ? 12.311 -13.916 29.993 1.00 48.28 91 LYS A C 1
ATOM 702 O O . LYS A 1 91 ? 12.950 -14.841 29.501 1.00 48.28 91 LYS A O 1
ATOM 707 N N . GLY A 1 92 ? 12.902 -12.849 30.537 1.00 37.44 92 GLY A N 1
ATOM 708 C CA . GLY A 1 92 ? 14.350 -12.709 30.740 1.00 37.44 92 GLY A CA 1
ATOM 709 C C . GLY A 1 92 ? 14.667 -11.924 32.018 1.00 37.44 92 GLY A C 1
ATOM 710 O O . GLY A 1 92 ? 14.766 -10.703 31.998 1.00 37.44 92 GLY A O 1
ATOM 711 N N . THR A 1 93 ? 14.783 -12.614 33.154 1.00 42.22 93 THR A N 1
ATOM 712 C CA . THR A 1 93 ? 15.094 -12.023 34.472 1.00 42.22 93 THR A CA 1
ATOM 713 C C . THR A 1 93 ? 16.551 -11.557 34.598 1.00 42.22 93 THR A C 1
ATOM 715 O O . THR A 1 93 ? 17.456 -12.339 34.323 1.00 42.22 93 THR A O 1
ATOM 718 N N . GLY A 1 94 ? 16.775 -10.351 35.141 1.00 37.31 94 GLY A N 1
ATOM 719 C CA . GLY A 1 94 ? 18.098 -9.829 35.545 1.00 37.31 94 GLY A CA 1
ATOM 720 C C . GLY A 1 94 ? 18.301 -8.371 35.099 1.00 37.31 94 GLY A C 1
ATOM 721 O O . GLY A 1 94 ? 18.583 -8.122 33.939 1.00 37.31 94 GLY A O 1
ATOM 722 N N . SER A 1 95 ? 17.999 -7.348 35.907 1.00 38.12 95 SER A N 1
ATOM 723 C CA . SER A 1 95 ? 18.760 -6.877 37.087 1.00 38.12 95 SER A CA 1
ATOM 724 C C . SER A 1 95 ? 20.187 -6.407 36.755 1.00 38.12 95 SER A C 1
ATOM 726 O O . SER A 1 95 ? 21.015 -7.221 36.364 1.00 38.12 95 SER A O 1
ATOM 728 N N . GLY A 1 96 ? 20.514 -5.119 36.968 1.00 38.47 96 GLY A N 1
ATOM 729 C CA . GLY A 1 96 ? 21.908 -4.652 36.814 1.00 38.47 96 GLY A CA 1
ATOM 730 C C . GLY A 1 96 ? 22.140 -3.143 36.651 1.00 38.47 96 GLY A C 1
ATOM 731 O O . GLY A 1 96 ? 22.506 -2.668 35.586 1.00 38.47 96 GLY A O 1
ATOM 732 N N . ARG A 1 97 ? 21.959 -2.376 37.728 1.00 42.28 97 ARG A N 1
ATOM 733 C CA . ARG A 1 97 ? 22.259 -0.933 37.857 1.00 42.28 97 ARG A CA 1
ATOM 734 C C . ARG A 1 97 ? 23.680 -0.468 37.417 1.00 42.28 97 ARG A C 1
ATOM 736 O O . ARG A 1 97 ? 24.657 -1.134 37.724 1.00 42.28 97 ARG A O 1
ATOM 743 N N . ARG A 1 98 ? 23.745 0.832 37.048 1.00 42.66 98 ARG A N 1
ATOM 744 C CA . ARG A 1 98 ? 24.776 1.874 37.379 1.00 42.66 98 ARG A CA 1
ATOM 745 C C . ARG A 1 98 ? 26.072 2.061 36.540 1.00 42.66 98 ARG A C 1
ATOM 747 O O . ARG A 1 98 ? 27.055 1.361 36.710 1.00 42.66 98 ARG A O 1
ATOM 754 N N . ALA A 1 99 ? 26.102 3.205 35.841 1.00 45.44 99 ALA A N 1
ATOM 755 C CA . ALA A 1 99 ? 27.003 4.371 36.017 1.00 45.44 99 ALA A CA 1
ATOM 756 C C . ALA A 1 99 ? 28.549 4.242 36.154 1.00 45.44 99 ALA A C 1
ATOM 758 O O . ALA A 1 99 ? 29.040 3.828 37.198 1.00 45.44 99 ALA A O 1
ATOM 759 N N . ALA A 1 100 ? 29.285 4.874 35.218 1.00 39.84 100 ALA A N 1
ATOM 760 C CA . ALA A 1 100 ? 30.453 5.771 35.429 1.00 39.84 100 ALA A CA 1
ATOM 761 C C . ALA A 1 100 ? 30.850 6.415 34.069 1.00 39.84 100 ALA A C 1
ATOM 763 O O . ALA A 1 100 ? 30.974 5.707 33.082 1.00 39.84 100 ALA A O 1
ATOM 764 N N . ARG A 1 101 ? 30.893 7.743 33.869 1.00 49.59 101 ARG A N 1
ATOM 765 C CA . ARG A 1 101 ? 31.967 8.701 34.233 1.00 49.59 101 ARG A CA 1
ATOM 766 C C . ARG A 1 101 ? 33.402 8.271 33.851 1.00 49.59 101 ARG A C 1
ATOM 768 O O . ARG A 1 101 ? 34.030 7.569 34.636 1.00 49.59 101 ARG A O 1
ATOM 775 N N . LYS A 1 102 ? 33.953 8.844 32.761 1.00 43.16 102 LYS A N 1
ATOM 776 C CA . LYS A 1 102 ? 35.301 9.480 32.691 1.00 43.16 102 LYS A CA 1
ATOM 777 C C . LYS A 1 102 ? 35.635 10.053 31.293 1.00 43.16 102 LYS A C 1
ATOM 779 O O . LYS A 1 102 ? 35.826 9.303 30.347 1.00 43.16 102 LYS A O 1
ATOM 784 N N . SER A 1 103 ? 35.818 11.372 31.212 1.00 45.66 103 SER A N 1
ATOM 785 C CA . SER A 1 103 ? 36.862 12.008 30.372 1.00 45.66 103 SER A CA 1
ATOM 786 C C . SER A 1 103 ? 38.144 12.105 31.235 1.00 45.66 103 SER A C 1
ATOM 788 O O . SER A 1 103 ? 37.988 12.043 32.463 1.00 45.66 103 SER A O 1
ATOM 790 N N . PRO A 1 104 ? 39.383 12.265 30.700 1.00 53.06 104 PRO A N 1
ATOM 791 C CA . PRO A 1 104 ? 39.824 13.596 30.224 1.00 53.06 104 PRO A CA 1
ATOM 792 C C . PRO A 1 104 ? 41.013 13.642 29.206 1.00 53.06 104 PRO A C 1
ATOM 794 O O . PRO A 1 104 ? 41.585 12.622 28.850 1.00 53.06 104 PRO A O 1
ATOM 797 N N . GLN A 1 105 ? 41.440 14.879 28.878 1.00 41.50 105 GLN A N 1
ATOM 798 C CA . GLN A 1 105 ? 42.751 15.328 28.332 1.00 41.50 105 GLN A CA 1
ATOM 799 C C . GLN A 1 105 ? 43.115 14.973 26.866 1.00 41.50 105 GLN A C 1
ATOM 801 O O . GLN A 1 105 ? 42.961 13.838 26.449 1.00 41.50 105 GLN A O 1
ATOM 806 N N . LYS A 1 106 ? 43.529 15.895 25.969 1.00 37.50 106 LYS A N 1
ATOM 807 C CA . LYS A 1 106 ? 44.410 17.108 25.980 1.00 37.50 106 LYS A CA 1
ATOM 808 C C . LYS A 1 106 ? 45.841 16.788 25.507 1.00 37.50 106 LYS A C 1
ATOM 810 O O . LYS A 1 106 ? 46.525 16.031 26.189 1.00 37.50 106 LYS A O 1
ATOM 815 N N . SER A 1 107 ? 46.275 17.499 24.447 1.00 40.78 107 SER A N 1
ATOM 816 C CA . SER A 1 107 ? 47.627 17.664 23.829 1.00 40.78 107 SER A CA 1
ATOM 817 C C . SER A 1 107 ? 47.575 17.358 22.316 1.00 40.78 107 SER A C 1
ATOM 819 O O . SER A 1 107 ? 46.885 16.421 21.940 1.00 40.78 107 SER A O 1
ATOM 821 N N . ALA A 1 108 ? 48.241 18.071 21.393 1.00 38.84 108 ALA A N 1
ATOM 822 C CA . ALA A 1 108 ? 49.003 19.333 21.479 1.00 38.84 108 ALA A CA 1
ATOM 823 C C . ALA A 1 108 ? 48.904 20.131 20.140 1.00 38.84 108 ALA A C 1
ATOM 825 O O . ALA A 1 108 ? 47.838 20.155 19.534 1.00 38.84 108 ALA A O 1
ATOM 826 N N . SER A 1 109 ? 49.973 20.809 19.691 1.00 43.78 109 SER A N 1
ATOM 827 C CA . SER A 1 109 ? 50.061 21.584 18.435 1.00 43.78 109 SER A CA 1
ATOM 828 C C . SER A 1 109 ? 51.457 21.479 17.796 1.00 43.78 109 SER A C 1
ATOM 830 O O . SER A 1 109 ? 52.453 21.491 18.520 1.00 43.78 109 SER A O 1
ATOM 832 N N . SER A 1 110 ? 51.532 21.473 16.459 1.00 42.03 110 SER A N 1
ATOM 833 C CA . SER A 1 110 ? 52.691 21.917 15.657 1.00 42.03 110 SER A CA 1
ATOM 834 C C . SER A 1 110 ? 52.222 22.273 14.229 1.00 42.03 110 SER A C 1
ATOM 836 O O . SER A 1 110 ? 51.538 21.496 13.577 1.00 42.03 110 SER A O 1
ATOM 838 N N . ARG A 1 111 ? 52.318 23.550 13.824 1.00 40.03 111 ARG A N 1
ATOM 839 C CA . ARG A 1 111 ? 53.371 24.149 12.961 1.00 40.03 111 ARG A CA 1
ATOM 840 C C . ARG A 1 111 ? 53.504 23.527 11.552 1.00 40.03 111 ARG A C 1
ATOM 842 O O . ARG A 1 111 ? 53.948 22.396 11.421 1.00 40.03 111 ARG A O 1
ATOM 849 N N . GLY A 1 112 ? 53.204 24.327 10.514 1.00 37.19 112 GLY A N 1
ATOM 850 C CA . GLY A 1 112 ? 53.572 24.074 9.100 1.00 37.19 112 GLY A CA 1
ATOM 851 C C . GLY A 1 112 ? 55.062 24.373 8.806 1.00 37.19 112 GLY A C 1
ATOM 852 O O . GLY A 1 112 ? 55.829 24.374 9.772 1.00 37.19 112 GLY A O 1
ATOM 853 N N . PRO A 1 113 ? 55.504 24.710 7.561 1.00 58.09 113 PRO A N 1
ATOM 854 C CA . PRO A 1 113 ? 54.745 25.428 6.509 1.00 58.09 113 PRO A CA 1
ATOM 855 C C . PRO A 1 113 ? 55.072 25.043 5.024 1.00 58.09 113 PRO A C 1
ATOM 857 O O . PRO A 1 113 ? 55.775 24.074 4.764 1.00 58.09 113 PRO A O 1
ATOM 860 N N . LYS A 1 114 ? 54.685 25.943 4.090 1.00 37.78 114 LYS A N 1
ATOM 861 C CA . LYS A 1 114 ? 55.326 26.299 2.786 1.00 37.78 114 LYS A CA 1
ATOM 862 C C . LYS A 1 114 ? 54.941 25.532 1.497 1.00 37.78 114 LYS A C 1
ATOM 864 O O . LYS A 1 114 ? 55.176 24.339 1.385 1.00 37.78 114 LYS A O 1
ATOM 869 N N . GLY A 1 115 ? 54.507 26.285 0.470 1.00 33.19 115 GLY A N 1
ATOM 870 C CA . GLY A 1 115 ? 54.455 25.837 -0.938 1.00 33.19 115 GLY A CA 1
ATOM 871 C C . GLY A 1 115 ? 53.373 26.502 -1.812 1.00 33.19 115 GLY A C 1
ATOM 872 O O . GLY A 1 115 ? 52.281 25.967 -1.939 1.00 33.19 115 GLY A O 1
ATOM 873 N N . ALA A 1 116 ? 53.680 27.645 -2.435 1.00 38.72 116 ALA A N 1
ATOM 874 C CA . ALA A 1 116 ? 52.932 28.255 -3.559 1.00 38.72 116 ALA A CA 1
ATOM 875 C C . ALA A 1 116 ? 53.776 28.084 -4.863 1.00 38.72 116 ALA A C 1
ATOM 877 O O . ALA A 1 116 ? 54.907 27.610 -4.705 1.00 38.72 116 ALA A O 1
ATOM 878 N N . PRO A 1 117 ? 53.367 28.490 -6.100 1.00 50.41 117 PRO A N 1
ATOM 879 C CA . PRO A 1 117 ? 52.224 29.352 -6.479 1.00 50.41 117 PRO A CA 1
ATOM 880 C C . PRO A 1 117 ? 51.471 28.999 -7.806 1.00 50.41 117 PRO A C 1
ATOM 882 O O . PRO A 1 117 ? 51.842 28.058 -8.489 1.00 50.41 117 PRO A O 1
ATOM 885 N N . SER A 1 118 ? 50.493 29.851 -8.187 1.00 41.59 118 SER A N 1
ATOM 886 C CA . SER A 1 118 ? 49.993 30.180 -9.561 1.00 41.59 118 SER A CA 1
ATOM 887 C C . SER A 1 118 ? 49.491 29.046 -10.496 1.00 41.59 118 SER A C 1
ATOM 889 O O . SER A 1 118 ? 50.151 28.040 -10.676 1.00 41.59 118 SER A O 1
ATOM 891 N N . ALA A 1 119 ? 48.376 29.152 -11.236 1.00 37.41 119 ALA A N 1
ATOM 892 C CA . ALA A 1 119 ? 47.877 30.300 -12.003 1.00 37.41 119 ALA A CA 1
ATOM 893 C C . ALA A 1 119 ? 46.393 30.147 -12.456 1.00 37.41 119 ALA A C 1
ATOM 895 O O . ALA A 1 119 ? 45.854 29.049 -12.454 1.00 37.41 119 ALA A O 1
ATOM 896 N N . GLN A 1 120 ? 45.789 31.284 -12.845 1.00 39.00 120 GLN A N 1
ATOM 897 C CA . GLN A 1 120 ? 44.872 31.571 -13.985 1.00 39.00 120 GLN A CA 1
ATOM 898 C C . GLN A 1 120 ? 44.212 30.375 -14.737 1.00 39.00 120 GLN A C 1
ATOM 900 O O . GLN A 1 120 ? 44.866 29.384 -15.021 1.00 39.00 120 GLN A O 1
ATOM 905 N N . ALA A 1 121 ? 42.960 30.423 -15.216 1.00 39.50 121 ALA A N 1
ATOM 906 C CA . ALA A 1 121 ? 42.173 31.557 -15.723 1.00 39.50 121 ALA A CA 1
ATOM 907 C C . ALA A 1 121 ? 40.651 31.270 -15.583 1.00 39.50 121 ALA A C 1
ATOM 909 O O . ALA A 1 121 ? 40.220 30.127 -15.681 1.00 39.50 121 ALA A O 1
ATOM 910 N N . ALA A 1 122 ? 39.829 32.231 -15.154 1.00 38.66 122 ALA A N 1
ATOM 911 C CA . ALA A 1 122 ? 39.085 33.194 -15.986 1.00 38.66 122 ALA A CA 1
ATOM 912 C C . ALA A 1 122 ? 38.005 32.576 -16.906 1.00 38.66 122 ALA A C 1
ATOM 914 O O . ALA A 1 122 ? 38.285 31.807 -17.820 1.00 38.66 122 ALA A O 1
ATOM 915 N N . ALA A 1 123 ? 36.752 32.969 -16.664 1.00 45.75 123 ALA A N 1
ATOM 916 C CA . ALA A 1 123 ? 35.572 32.486 -17.371 1.00 45.75 123 ALA A CA 1
ATOM 917 C C . ALA A 1 123 ? 35.472 32.991 -18.821 1.00 45.75 123 ALA A C 1
ATOM 919 O O . ALA A 1 123 ? 35.827 34.134 -19.115 1.00 45.75 123 ALA A O 1
ATOM 920 N N . LYS A 1 124 ? 34.835 32.197 -19.694 1.00 39.09 124 LYS A N 1
ATOM 921 C CA . LYS A 1 124 ? 34.141 32.735 -20.871 1.00 39.09 124 LYS A CA 1
ATOM 922 C C . LYS A 1 124 ? 32.980 31.846 -21.324 1.00 39.09 124 LYS A C 1
ATOM 924 O O . LYS A 1 124 ? 33.175 30.713 -21.745 1.00 39.09 124 LYS A O 1
ATOM 929 N N . VAL A 1 125 ? 31.775 32.408 -21.263 1.00 42.06 125 VAL A N 1
ATOM 930 C CA . VAL A 1 125 ? 30.579 31.939 -21.982 1.00 42.06 125 VAL A CA 1
ATOM 931 C C . VAL A 1 125 ? 30.555 32.677 -23.331 1.00 42.06 125 VAL A C 1
ATOM 933 O O . VAL A 1 125 ? 30.997 33.828 -23.396 1.00 42.06 125 VAL A O 1
ATOM 936 N N . PRO A 1 126 ? 30.099 32.042 -24.420 1.00 49.91 126 PRO A N 1
ATOM 937 C CA . PRO A 1 126 ? 28.849 32.510 -25.025 1.00 49.91 126 PRO A CA 1
ATOM 938 C C . PRO A 1 126 ? 27.894 31.361 -25.395 1.00 49.91 126 PRO A C 1
ATOM 940 O O . PRO A 1 126 ? 28.297 30.225 -25.621 1.00 49.91 126 PRO A O 1
ATOM 943 N N . ALA A 1 127 ? 26.601 31.680 -25.450 1.00 44.91 127 ALA A N 1
ATOM 944 C CA . ALA A 1 127 ? 25.523 30.746 -25.770 1.00 44.91 127 ALA A CA 1
ATOM 945 C C . ALA A 1 127 ? 25.270 30.622 -27.284 1.00 44.91 127 ALA A C 1
ATOM 947 O O . ALA A 1 127 ? 25.566 31.550 -28.035 1.00 44.91 127 ALA A O 1
ATOM 948 N N . THR A 1 128 ? 24.597 29.547 -27.718 1.00 37.41 128 THR A N 1
ATOM 949 C CA . THR A 1 128 ? 23.613 29.603 -28.824 1.00 37.41 128 THR A CA 1
ATOM 950 C C . THR A 1 128 ? 22.713 28.358 -28.902 1.00 37.41 128 THR A C 1
ATOM 952 O O . THR A 1 128 ? 23.141 27.252 -28.606 1.00 37.41 128 THR A O 1
ATOM 955 N N . ALA A 1 129 ? 21.478 28.586 -29.370 1.00 39.12 129 ALA A N 1
ATOM 956 C CA . ALA A 1 129 ? 20.544 27.643 -30.009 1.00 39.12 129 ALA A CA 1
ATOM 957 C C . ALA A 1 129 ? 19.945 26.447 -29.218 1.00 39.12 129 ALA A C 1
ATOM 959 O O . ALA A 1 129 ? 20.547 25.392 -29.048 1.00 39.12 129 ALA A O 1
ATOM 960 N N . LYS A 1 130 ? 18.637 26.562 -28.922 1.00 44.97 130 LYS A N 1
ATOM 961 C CA . LYS A 1 130 ? 17.694 25.421 -28.939 1.00 44.97 130 LYS A CA 1
ATOM 962 C C . LYS A 1 130 ? 17.543 24.907 -30.386 1.00 44.97 130 LYS A C 1
ATOM 964 O O . LYS A 1 130 ? 17.691 25.702 -31.314 1.00 44.97 130 LYS A O 1
ATOM 969 N N . PRO A 1 131 ? 17.091 23.658 -30.588 1.00 45.38 131 PRO A N 1
ATOM 970 C CA . PRO A 1 131 ? 15.706 23.544 -31.065 1.00 45.38 131 PRO A CA 1
ATOM 971 C C . PRO A 1 131 ? 14.860 22.488 -30.334 1.00 45.38 131 PRO A C 1
ATOM 973 O O . PRO A 1 131 ? 15.357 21.587 -29.666 1.00 45.38 131 PRO A O 1
ATOM 976 N N . VAL A 1 132 ? 13.542 22.627 -30.483 1.00 44.69 132 VAL A N 1
ATOM 977 C CA . VAL A 1 132 ? 12.517 21.707 -29.973 1.00 44.69 132 VAL A CA 1
ATOM 978 C C . VAL A 1 132 ? 12.227 20.617 -31.010 1.00 44.69 132 VAL A C 1
ATOM 980 O O . VAL A 1 132 ? 11.874 20.934 -32.142 1.00 44.69 132 VAL A O 1
ATOM 983 N N . ALA A 1 133 ? 12.261 19.350 -30.596 1.00 41.41 133 ALA A N 1
ATOM 984 C CA . ALA A 1 133 ? 11.553 18.242 -31.244 1.00 41.41 133 ALA A CA 1
ATOM 985 C C . ALA A 1 133 ? 11.120 17.271 -30.129 1.00 41.41 133 ALA A C 1
ATOM 987 O O . ALA A 1 133 ? 11.957 16.683 -29.456 1.00 41.41 133 ALA A O 1
ATOM 988 N N . ARG A 1 134 ? 9.859 17.321 -29.689 1.00 37.44 134 ARG A N 1
ATOM 989 C CA . ARG A 1 134 ? 8.675 16.679 -30.297 1.00 37.44 134 ARG A CA 1
ATOM 990 C C . ARG A 1 134 ? 8.687 15.166 -30.066 1.00 37.44 134 ARG A C 1
ATOM 992 O O . ARG A 1 134 ? 9.500 14.451 -30.637 1.00 37.44 134 ARG A O 1
ATOM 999 N N . ALA A 1 135 ? 7.737 14.713 -29.250 1.00 45.72 135 ALA A N 1
ATOM 1000 C CA . ALA A 1 135 ? 7.503 13.304 -28.972 1.00 45.72 135 ALA A CA 1
ATOM 1001 C C . ALA A 1 135 ? 7.320 12.492 -30.264 1.00 45.72 135 ALA A C 1
ATOM 1003 O O . ALA A 1 135 ? 6.606 12.917 -31.177 1.00 45.72 135 ALA A O 1
ATOM 1004 N N . GLN A 1 136 ? 7.910 11.299 -30.289 1.00 43.06 136 GLN A N 1
ATOM 1005 C CA . GLN A 1 136 ? 7.441 10.207 -31.129 1.00 43.06 136 GLN A CA 1
ATOM 1006 C C . GLN A 1 136 ? 7.169 9.003 -30.241 1.00 43.06 136 GLN A C 1
ATOM 1008 O O . GLN A 1 136 ? 8.079 8.305 -29.800 1.00 43.06 136 GLN A O 1
ATOM 1013 N N . ASP A 1 137 ? 5.881 8.796 -29.999 1.00 46.72 137 ASP A N 1
ATOM 1014 C CA . ASP A 1 137 ? 5.345 7.503 -29.618 1.00 46.72 137 ASP A CA 1
ATOM 1015 C C . ASP A 1 137 ? 5.721 6.497 -30.719 1.00 46.72 137 ASP A C 1
ATOM 1017 O O . ASP A 1 137 ? 5.429 6.719 -31.900 1.00 46.72 137 ASP A O 1
ATOM 1021 N N . LYS A 1 138 ? 6.458 5.443 -30.365 1.00 41.69 138 LYS A N 1
ATOM 1022 C CA . LYS A 1 138 ? 6.905 4.428 -31.326 1.00 41.69 138 LYS A CA 1
ATOM 1023 C C . LYS A 1 138 ? 6.872 3.042 -30.696 1.00 41.69 138 LYS A C 1
ATOM 1025 O O . LYS A 1 138 ? 7.891 2.450 -30.351 1.00 41.69 138 LYS A O 1
ATOM 1030 N N . VAL A 1 139 ? 5.654 2.523 -30.581 1.00 54.53 139 VAL A N 1
ATOM 1031 C CA . VAL A 1 139 ? 5.378 1.109 -30.316 1.00 54.53 139 VAL A CA 1
ATOM 1032 C C . VAL A 1 139 ? 6.045 0.252 -31.402 1.00 54.53 139 VAL A C 1
ATOM 1034 O O . VAL A 1 139 ? 5.640 0.305 -32.563 1.00 54.53 139 VAL A O 1
ATOM 1037 N N . ALA A 1 140 ? 7.067 -0.533 -31.041 1.00 36.84 140 ALA A N 1
ATOM 1038 C CA . ALA A 1 140 ? 7.678 -1.521 -31.934 1.00 36.84 140 ALA A CA 1
ATOM 1039 C C . ALA A 1 140 ? 8.411 -2.654 -31.180 1.00 36.84 140 ALA A C 1
ATOM 1041 O O . ALA A 1 140 ? 9.519 -2.457 -30.697 1.00 36.84 140 ALA A O 1
ATOM 1042 N N . ALA A 1 141 ? 7.788 -3.840 -31.196 1.00 41.34 141 ALA A N 1
ATOM 1043 C CA . ALA A 1 141 ? 8.353 -5.200 -31.107 1.00 41.34 141 ALA A CA 1
ATOM 1044 C C . ALA A 1 141 ? 9.210 -5.647 -29.882 1.00 41.34 141 ALA A C 1
ATOM 1046 O O . ALA A 1 141 ? 10.097 -4.935 -29.412 1.00 41.34 141 ALA A O 1
ATOM 1047 N N . PRO A 1 142 ? 9.025 -6.897 -29.399 1.00 47.31 142 PRO A N 1
ATOM 1048 C CA . PRO A 1 142 ? 9.881 -7.495 -28.376 1.00 47.31 142 PRO A CA 1
ATOM 1049 C C . PRO A 1 142 ? 11.204 -7.982 -28.991 1.00 47.31 142 PRO A C 1
ATOM 1051 O O . PRO A 1 142 ? 11.199 -8.741 -29.956 1.00 47.31 142 PRO A O 1
ATOM 1054 N N . GLY A 1 143 ? 12.341 -7.576 -28.419 1.00 52.22 143 GLY A N 1
ATOM 1055 C CA . GLY A 1 143 ? 13.670 -8.044 -28.850 1.00 52.22 143 GLY A CA 1
ATOM 1056 C C . GLY A 1 143 ? 14.777 -6.988 -28.834 1.00 52.22 143 GLY A C 1
ATOM 1057 O O . GLY A 1 143 ? 15.951 -7.339 -28.918 1.00 52.22 143 GLY A O 1
ATOM 1058 N N . ALA A 1 144 ? 14.442 -5.704 -28.683 1.00 44.84 144 ALA A N 1
ATOM 1059 C CA . ALA A 1 144 ? 15.447 -4.661 -28.505 1.00 44.84 144 ALA A CA 1
ATOM 1060 C C . ALA A 1 144 ? 16.160 -4.821 -27.149 1.00 44.84 144 ALA A C 1
ATOM 1062 O O . ALA A 1 144 ? 15.576 -4.567 -26.094 1.00 44.84 144 ALA A O 1
ATOM 1063 N N . VAL A 1 145 ? 17.440 -5.210 -27.177 1.00 57.19 145 VAL A N 1
ATOM 1064 C CA . VAL A 1 145 ? 18.330 -5.110 -26.013 1.00 57.19 145 VAL A CA 1
ATOM 1065 C C . VAL A 1 145 ? 18.438 -3.632 -25.652 1.00 57.19 145 VAL A C 1
ATOM 1067 O O . VAL A 1 145 ? 19.070 -2.853 -26.363 1.00 57.19 145 VAL A O 1
ATOM 1070 N N . VAL A 1 146 ? 17.766 -3.234 -24.571 1.00 56.88 146 VAL A N 1
ATOM 1071 C CA . VAL A 1 146 ? 17.706 -1.838 -24.129 1.00 56.88 146 VAL A CA 1
ATOM 1072 C C . VAL A 1 146 ? 19.134 -1.364 -23.828 1.00 56.88 146 VAL A C 1
ATOM 1074 O O . VAL A 1 146 ? 19.754 -1.916 -22.919 1.00 56.88 146 VAL A O 1
ATOM 1077 N N . PRO A 1 147 ? 19.674 -0.334 -24.513 1.00 54.62 147 PRO A N 1
ATOM 1078 C CA . PRO A 1 147 ? 21.080 0.066 -24.364 1.00 54.62 147 PRO A CA 1
ATOM 1079 C C . PRO A 1 147 ? 21.446 0.542 -22.946 1.00 54.62 147 PRO A C 1
ATOM 1081 O O . PRO A 1 147 ? 22.621 0.621 -22.600 1.00 54.62 147 PRO A O 1
ATOM 1084 N N . GLY A 1 148 ? 20.448 0.806 -22.096 1.00 62.28 148 GLY A N 1
ATOM 1085 C CA . GLY A 1 148 ? 20.634 1.078 -20.674 1.00 62.28 148 GLY A CA 1
ATOM 1086 C C . GLY A 1 148 ? 20.977 -0.140 -19.804 1.00 62.28 148 GLY A C 1
ATOM 1087 O O . GLY A 1 148 ? 21.503 0.066 -18.717 1.00 62.28 148 GLY A O 1
ATOM 1088 N N . THR A 1 149 ? 20.732 -1.394 -20.220 1.00 73.19 149 THR A N 1
ATOM 1089 C CA . THR A 1 149 ? 20.993 -2.559 -19.343 1.00 73.19 149 THR A CA 1
ATOM 1090 C C . THR A 1 149 ? 22.480 -2.836 -19.167 1.00 73.19 149 THR A C 1
ATOM 1092 O O . THR A 1 149 ? 22.902 -3.093 -18.046 1.00 73.19 149 THR A O 1
ATOM 1095 N N . ALA A 1 150 ? 23.283 -2.725 -20.227 1.00 79.75 150 ALA A N 1
ATOM 1096 C CA . ALA A 1 150 ? 24.737 -2.879 -20.146 1.00 79.75 150 ALA A CA 1
ATOM 1097 C C . ALA A 1 150 ? 25.376 -1.780 -19.275 1.00 79.75 150 ALA A C 1
ATOM 1099 O O . ALA A 1 150 ? 26.215 -2.068 -18.424 1.00 79.75 150 ALA A O 1
ATOM 1100 N N . VAL A 1 151 ? 24.917 -0.531 -19.423 1.00 84.56 151 VAL A N 1
ATOM 1101 C CA . VAL A 1 151 ? 25.359 0.608 -18.597 1.00 84.56 151 VAL A CA 1
ATOM 1102 C C . VAL A 1 151 ? 24.952 0.419 -17.130 1.00 84.56 151 VAL A C 1
ATOM 1104 O O . VAL A 1 151 ? 25.762 0.636 -16.233 1.00 84.56 151 VAL A O 1
ATOM 1107 N N . LEU A 1 152 ? 23.724 -0.044 -16.871 1.00 89.06 152 LEU A N 1
ATOM 1108 C CA . LEU A 1 152 ? 23.233 -0.333 -15.521 1.00 89.06 152 LEU A CA 1
ATOM 1109 C C . LEU A 1 152 ? 23.985 -1.502 -14.865 1.00 89.06 152 LEU A C 1
ATOM 1111 O O . LEU A 1 152 ? 24.313 -1.429 -13.683 1.00 89.06 152 LEU A O 1
ATOM 1115 N N . GLN A 1 153 ? 24.284 -2.560 -15.623 1.00 90.06 153 GLN A N 1
ATOM 1116 C CA . GLN A 1 153 ? 25.096 -3.685 -15.157 1.00 90.06 153 GLN A CA 1
ATOM 1117 C C . GLN A 1 153 ? 26.506 -3.223 -14.783 1.00 90.06 153 GLN A C 1
ATOM 1119 O O . GLN A 1 153 ? 26.965 -3.543 -13.689 1.00 90.06 153 GLN A O 1
ATOM 1124 N N . GLN A 1 154 ? 27.157 -2.420 -15.631 1.00 91.25 154 GLN A N 1
ATOM 1125 C CA . GLN A 1 154 ? 28.474 -1.847 -15.344 1.00 91.25 154 GLN A CA 1
ATOM 1126 C C . GLN A 1 154 ? 28.459 -0.996 -14.063 1.00 91.25 154 GLN A C 1
ATOM 1128 O O . GLN A 1 154 ? 29.278 -1.218 -13.171 1.00 91.25 154 GLN A O 1
ATOM 1133 N N . ALA A 1 155 ? 27.484 -0.092 -13.919 1.00 93.00 155 ALA A N 1
ATOM 1134 C CA . ALA A 1 155 ? 27.340 0.747 -12.728 1.00 93.00 155 ALA A CA 1
ATOM 1135 C C . ALA A 1 155 ? 27.088 -0.072 -11.445 1.00 93.00 155 ALA A C 1
ATOM 1137 O O . ALA A 1 155 ? 27.618 0.257 -10.382 1.00 93.00 155 ALA A O 1
ATOM 1138 N N . LEU A 1 156 ? 26.318 -1.164 -11.531 1.00 94.81 156 LEU A N 1
ATOM 1139 C CA . LEU A 1 156 ? 26.109 -2.084 -10.412 1.00 94.81 156 LEU A CA 1
ATOM 1140 C C . LEU A 1 156 ? 27.403 -2.819 -10.029 1.00 94.81 156 LEU A C 1
ATOM 1142 O O . LEU A 1 156 ? 27.713 -2.917 -8.844 1.00 94.81 156 LEU A O 1
ATOM 1146 N N . ILE A 1 157 ? 28.172 -3.310 -11.005 1.00 93.75 157 ILE A N 1
ATOM 1147 C CA . ILE A 1 157 ? 29.457 -3.988 -10.763 1.00 93.75 157 ILE A CA 1
ATOM 1148 C C . ILE A 1 157 ? 30.439 -3.034 -10.067 1.00 93.75 157 ILE A C 1
ATOM 1150 O O . ILE A 1 157 ? 31.030 -3.395 -9.050 1.00 93.75 157 ILE A O 1
ATOM 1154 N N . GLU A 1 158 ? 30.564 -1.799 -10.559 1.00 94.62 158 GLU A N 1
ATOM 1155 C CA . GLU A 1 158 ? 31.411 -0.769 -9.946 1.00 94.62 158 GLU A CA 1
ATOM 1156 C C . GLU A 1 158 ? 30.974 -0.436 -8.515 1.00 94.62 158 GLU A C 1
ATOM 1158 O O . GLU A 1 158 ? 31.819 -0.354 -7.622 1.00 94.62 158 GLU A O 1
ATOM 1163 N N . LEU A 1 159 ? 29.666 -0.319 -8.259 1.00 96.75 159 LEU A N 1
ATOM 1164 C CA . LEU A 1 159 ? 29.138 -0.088 -6.914 1.00 96.75 159 LEU A CA 1
ATOM 1165 C C . LEU A 1 159 ? 29.476 -1.243 -5.957 1.00 96.75 159 LEU A C 1
ATOM 1167 O O . LEU A 1 159 ? 29.891 -0.994 -4.825 1.00 96.75 159 LEU A O 1
ATOM 1171 N N . LEU A 1 160 ? 29.339 -2.500 -6.392 1.00 96.12 160 LEU A N 1
ATOM 1172 C CA . LEU A 1 160 ? 29.673 -3.670 -5.570 1.00 96.12 160 LEU A CA 1
ATOM 1173 C C . LEU A 1 160 ? 31.172 -3.718 -5.223 1.00 96.12 160 LEU A C 1
ATOM 1175 O O . LEU A 1 160 ? 31.519 -4.056 -4.089 1.00 96.12 160 LEU A O 1
ATOM 1179 N N . ILE A 1 161 ? 32.047 -3.313 -6.152 1.00 95.62 161 ILE A N 1
ATOM 1180 C CA . ILE A 1 161 ? 33.493 -3.180 -5.914 1.00 95.62 161 ILE A CA 1
ATOM 1181 C C . ILE A 1 161 ? 33.781 -2.033 -4.932 1.00 95.62 161 ILE A C 1
ATOM 1183 O O . ILE A 1 161 ? 34.499 -2.227 -3.954 1.00 95.62 161 ILE A O 1
ATOM 1187 N N . GLN A 1 162 ? 33.175 -0.855 -5.121 1.00 95.12 162 GLN A N 1
ATOM 1188 C CA . GLN A 1 162 ? 33.340 0.297 -4.219 1.00 95.12 162 GLN A CA 1
ATOM 1189 C C . GLN A 1 162 ? 32.847 0.029 -2.788 1.00 95.12 162 GLN A C 1
ATOM 1191 O O . GLN A 1 162 ? 33.343 0.634 -1.839 1.00 95.12 162 GLN A O 1
ATOM 1196 N N . LYS A 1 163 ? 31.866 -0.866 -2.614 1.00 95.75 163 LYS A N 1
ATOM 1197 C CA . LYS A 1 163 ? 31.385 -1.318 -1.298 1.00 95.75 163 LYS A CA 1
ATOM 1198 C C . LYS A 1 163 ? 32.187 -2.488 -0.716 1.00 95.75 163 LYS A C 1
ATOM 1200 O O . LYS A 1 163 ? 31.876 -2.913 0.392 1.00 95.75 163 LYS A O 1
ATOM 1205 N N . GLY A 1 164 ? 33.196 -3.000 -1.426 1.00 92.88 164 GLY A N 1
ATOM 1206 C CA . GLY A 1 164 ? 34.006 -4.140 -0.989 1.00 92.88 164 GLY A CA 1
ATOM 1207 C C . GLY A 1 164 ? 33.240 -5.467 -0.931 1.00 92.88 164 GLY A C 1
ATOM 1208 O O . GLY A 1 164 ? 33.667 -6.380 -0.232 1.00 92.88 164 GLY A O 1
ATOM 1209 N N . LEU A 1 165 ? 32.104 -5.572 -1.632 1.00 95.38 165 LEU A N 1
ATOM 1210 C CA . LEU A 1 165 ? 31.258 -6.772 -1.648 1.00 95.38 165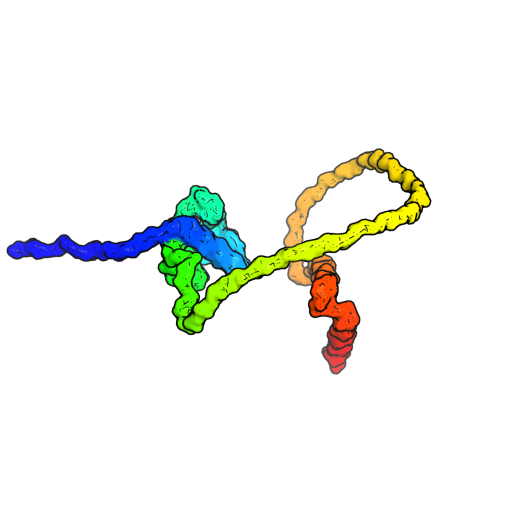 LEU A CA 1
ATOM 1211 C C . LEU A 1 165 ? 31.773 -7.838 -2.626 1.00 95.38 165 LEU A C 1
ATOM 1213 O O . LEU A 1 165 ? 31.495 -9.019 -2.438 1.00 95.38 165 LEU A O 1
ATOM 1217 N N . ILE A 1 166 ? 32.510 -7.416 -3.657 1.00 94.06 166 ILE A N 1
ATOM 1218 C CA . ILE A 1 166 ? 33.268 -8.261 -4.593 1.00 94.06 166 ILE A CA 1
ATOM 1219 C C . ILE A 1 166 ? 34.585 -7.557 -4.941 1.00 94.06 166 ILE A C 1
ATOM 1221 O O . ILE A 1 166 ? 34.669 -6.330 -4.860 1.00 94.06 166 ILE A O 1
ATOM 1225 N N . SER A 1 167 ? 35.596 -8.302 -5.390 1.00 93.12 167 SER A N 1
ATOM 1226 C CA . SER A 1 167 ? 36.796 -7.708 -5.999 1.00 93.12 167 SER A CA 1
ATOM 1227 C C . SER A 1 167 ? 36.707 -7.671 -7.530 1.00 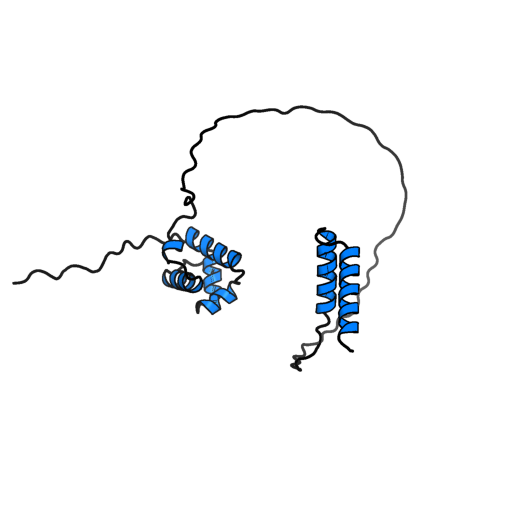93.12 167 SER A C 1
ATOM 1229 O O . SER A 1 167 ? 35.984 -8.452 -8.156 1.00 93.12 167 SER A O 1
ATOM 1231 N N . ALA A 1 168 ? 37.474 -6.774 -8.158 1.00 91.44 168 ALA A N 1
ATOM 1232 C CA . ALA A 1 168 ? 37.578 -6.713 -9.618 1.00 91.44 168 ALA A CA 1
ATOM 1233 C C . ALA A 1 168 ? 38.152 -8.018 -10.208 1.00 91.44 168 ALA A C 1
ATOM 1235 O O . ALA A 1 168 ? 37.681 -8.498 -11.240 1.00 91.44 168 ALA A O 1
ATOM 1236 N N . ASP A 1 169 ? 39.126 -8.632 -9.529 1.00 92.12 169 ASP A N 1
ATOM 1237 C CA . ASP A 1 169 ? 39.732 -9.901 -9.942 1.00 92.12 169 ASP A CA 1
ATOM 1238 C C . ASP A 1 169 ? 38.754 -11.074 -9.847 1.00 92.12 169 ASP A C 1
ATOM 1240 O O . ASP A 1 169 ? 38.700 -11.915 -10.747 1.00 92.12 169 ASP A O 1
ATOM 1244 N N . GLU A 1 170 ? 37.925 -11.106 -8.801 1.00 91.94 170 GLU A N 1
ATOM 1245 C CA . GLU A 1 170 ? 36.868 -12.102 -8.645 1.00 91.94 170 GLU A CA 1
ATOM 1246 C C . GLU A 1 170 ? 35.811 -11.974 -9.750 1.00 91.94 170 GLU A C 1
ATOM 1248 O O . GLU A 1 170 ? 35.425 -12.978 -10.358 1.00 91.94 170 GLU A O 1
ATOM 1253 N N . TRP A 1 171 ? 35.378 -10.750 -10.067 1.00 91.56 171 TRP A N 1
ATOM 1254 C CA . TRP A 1 171 ? 34.471 -10.506 -11.189 1.00 91.56 171 TRP A CA 1
ATOM 1255 C C . TRP A 1 171 ? 35.085 -10.972 -12.519 1.00 91.56 171 TRP A C 1
ATOM 1257 O O . TRP A 1 171 ? 34.463 -11.744 -13.252 1.00 91.56 171 TRP A O 1
ATOM 1267 N N . ASN A 1 172 ? 36.339 -10.606 -12.795 1.00 90.94 172 ASN A N 1
ATOM 1268 C CA . ASN A 1 172 ? 37.060 -11.034 -13.996 1.00 90.94 172 ASN A CA 1
ATOM 1269 C C . ASN A 1 172 ? 37.212 -12.565 -14.085 1.00 90.94 172 ASN A C 1
ATOM 1271 O O . ASN A 1 172 ? 37.082 -13.143 -15.170 1.00 90.94 172 ASN A O 1
ATOM 1275 N N . ALA A 1 173 ? 37.448 -13.249 -12.962 1.00 91.56 173 ALA A N 1
ATOM 1276 C CA . ALA A 1 173 ? 37.485 -14.708 -12.901 1.00 91.56 173 ALA A CA 1
ATOM 1277 C C . ALA A 1 173 ? 36.113 -15.330 -13.221 1.00 91.56 173 ALA A C 1
ATOM 1279 O O . ALA A 1 173 ? 36.039 -16.277 -14.010 1.00 91.56 173 ALA A O 1
ATOM 1280 N N . ARG A 1 174 ? 35.022 -14.768 -12.679 1.00 88.00 174 ARG A N 1
ATOM 1281 C CA . ARG A 1 174 ? 33.641 -15.198 -12.961 1.00 88.00 174 ARG A CA 1
ATOM 1282 C C . ARG A 1 174 ? 33.268 -14.996 -14.434 1.00 88.00 174 ARG A C 1
ATOM 1284 O O . ARG A 1 174 ? 32.751 -15.929 -15.043 1.00 88.00 174 ARG A O 1
ATOM 1291 N N . VAL A 1 175 ? 33.595 -13.849 -15.037 1.00 88.69 175 VAL A N 1
ATOM 1292 C CA . VAL A 1 175 ? 33.365 -13.591 -16.475 1.00 88.69 175 VAL A CA 1
ATOM 1293 C C . VAL A 1 175 ? 34.097 -14.625 -17.336 1.00 88.69 175 VAL A C 1
ATOM 1295 O O . VAL A 1 175 ? 33.483 -15.260 -18.190 1.00 88.69 175 VAL A O 1
ATOM 1298 N N . ARG A 1 176 ? 35.384 -14.888 -17.060 1.00 89.69 176 ARG A N 1
ATOM 1299 C CA . ARG A 1 176 ? 36.161 -15.930 -17.763 1.00 89.69 176 ARG A CA 1
ATOM 1300 C C . ARG A 1 176 ? 35.545 -17.326 -17.611 1.00 89.69 176 ARG A C 1
ATOM 1302 O O . ARG A 1 176 ? 35.574 -18.102 -18.564 1.00 89.69 176 ARG A O 1
ATOM 1309 N N . LEU A 1 177 ? 34.992 -17.656 -16.442 1.00 85.75 177 LEU A N 1
ATOM 1310 C CA . LEU A 1 177 ? 34.322 -18.935 -16.187 1.00 85.75 177 LEU A CA 1
ATOM 1311 C C . LEU A 1 177 ? 33.022 -19.077 -16.997 1.00 85.75 177 LEU A C 1
ATOM 1313 O O . LEU A 1 177 ? 32.777 -20.137 -17.572 1.00 85.75 177 LEU A O 1
ATOM 1317 N N . VAL A 1 178 ? 32.211 -18.017 -17.070 1.00 84.62 178 VAL A N 1
ATOM 1318 C CA . VAL A 1 178 ? 30.973 -17.988 -17.868 1.00 84.62 178 VAL A CA 1
ATOM 1319 C C . VAL A 1 178 ? 31.293 -18.108 -19.359 1.00 84.62 178 VAL A C 1
ATOM 1321 O O . VAL A 1 178 ? 30.732 -18.974 -20.024 1.00 84.62 178 VAL A O 1
ATOM 1324 N N . SER A 1 179 ? 32.265 -17.348 -19.875 1.00 80.88 179 SER A N 1
ATOM 1325 C CA . SER A 1 179 ? 32.689 -17.460 -21.278 1.00 80.88 179 SER A CA 1
ATOM 1326 C C . SER A 1 179 ? 33.203 -18.860 -21.631 1.00 80.88 179 SER A C 1
ATOM 1328 O O . SER A 1 179 ? 32.880 -19.376 -22.699 1.00 80.88 179 SER A O 1
ATOM 1330 N N . LYS A 1 180 ? 33.945 -19.519 -20.725 1.00 76.44 180 LYS A N 1
ATOM 1331 C CA . LYS A 1 180 ? 34.376 -20.917 -20.905 1.00 76.44 180 LYS A CA 1
ATOM 1332 C C . LYS A 1 180 ? 33.196 -21.892 -20.955 1.00 76.44 180 LYS A C 1
ATOM 1334 O O . LYS A 1 180 ? 33.177 -22.747 -21.831 1.00 76.44 180 LYS A O 1
ATOM 1339 N N . ARG A 1 181 ? 32.209 -21.748 -20.060 1.00 73.25 181 ARG A N 1
ATOM 1340 C CA . ARG A 1 181 ? 31.000 -22.595 -20.043 1.00 73.25 181 ARG A CA 1
ATOM 1341 C C . ARG A 1 181 ? 30.165 -22.440 -21.312 1.00 73.25 181 ARG A C 1
ATOM 1343 O O . ARG A 1 181 ? 29.708 -23.439 -21.858 1.00 73.25 181 ARG A O 1
ATOM 1350 N N . ASN A 1 182 ? 30.028 -21.211 -21.805 1.0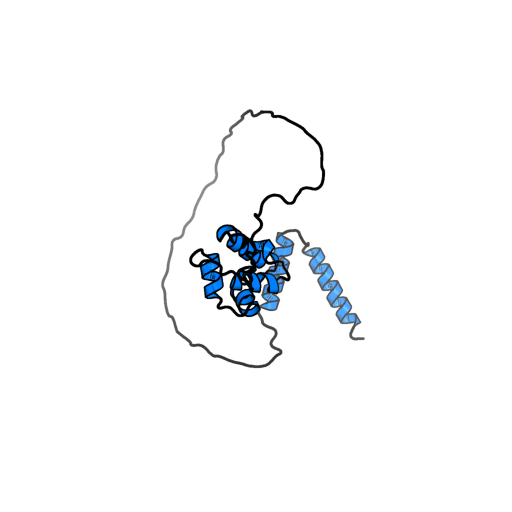0 69.25 182 ASN A N 1
ATOM 1351 C CA . ASN A 1 182 ? 29.318 -20.930 -23.050 1.00 69.25 182 ASN A CA 1
ATOM 1352 C C . ASN A 1 182 ? 30.034 -21.562 -24.257 1.00 69.25 182 ASN A C 1
ATOM 1354 O O . ASN A 1 182 ? 29.372 -22.124 -25.121 1.00 69.25 182 ASN A O 1
ATOM 1358 N N . ALA A 1 183 ? 31.373 -21.548 -24.287 1.00 66.44 183 ALA A N 1
ATOM 1359 C CA . ALA A 1 183 ? 32.151 -22.217 -25.332 1.00 66.44 183 ALA A CA 1
ATOM 1360 C C . ALA A 1 183 ? 32.015 -23.753 -25.297 1.00 66.44 183 ALA A C 1
ATOM 1362 O O . ALA A 1 183 ? 31.935 -24.379 -26.347 1.00 66.44 183 ALA A O 1
ATOM 1363 N N . THR A 1 184 ? 31.939 -24.369 -24.110 1.00 63.38 184 THR A N 1
ATOM 1364 C CA . THR A 1 184 ? 31.730 -25.826 -23.969 1.00 63.38 184 THR A CA 1
ATOM 1365 C C . THR A 1 184 ? 30.289 -26.288 -24.202 1.00 63.38 184 THR A C 1
ATOM 1367 O O . THR A 1 184 ? 30.057 -27.486 -24.262 1.00 63.38 184 THR A O 1
ATOM 1370 N N . SER A 1 185 ? 29.323 -25.370 -24.305 1.00 58.91 185 SER A N 1
ATOM 1371 C CA . SER A 1 185 ? 27.901 -25.679 -24.537 1.00 58.91 185 SER A CA 1
ATOM 1372 C C . SER A 1 185 ? 27.493 -25.613 -26.019 1.00 58.91 185 SER A C 1
ATOM 1374 O O . SER A 1 185 ? 26.302 -25.680 -26.323 1.00 58.91 185 SER A O 1
ATOM 1376 N N . LEU A 1 186 ? 28.458 -25.415 -26.924 1.00 56.25 186 LEU A N 1
ATOM 1377 C CA . LEU A 1 186 ? 28.269 -25.287 -28.378 1.00 56.25 186 LEU A CA 1
ATOM 1378 C C . LEU A 1 186 ? 28.998 -26.399 -29.166 1.00 56.25 186 LEU A C 1
ATOM 1380 O O . LEU A 1 186 ? 29.282 -26.229 -30.351 1.00 56.25 186 LEU A O 1
ATOM 1384 N N . LEU A 1 187 ? 29.302 -27.512 -28.489 1.00 47.16 187 LEU A N 1
ATOM 1385 C CA . LEU A 1 187 ? 29.809 -28.778 -29.030 1.00 47.16 187 LEU A CA 1
ATOM 1386 C C . LEU A 1 187 ? 28.829 -29.900 -28.666 1.00 47.16 187 LEU A C 1
ATOM 1388 O O . LEU A 1 187 ? 28.640 -30.783 -29.526 1.00 47.16 187 LEU A O 1
#

Foldseek 3Di:
DDDDDPDDPDPDVPQDQDLVLLLVVVVVVCVVVVNDLVRLCVLLVHDSVQNVCSNVVNDRQDLSNLVSSCVSVVHDSCSRRDHPDDPPDDDDDDDDDDDDDDDDDDDDDDDDDDDDDDDDDDDDDDDDDDDDDDDDDDDDDDDDPDPVPVVVVVVVVVVCCVVVVDPPVRVVVVVVVVVVVVVVVVD

pLDDT: mean 70.46, std 23.46, range [33.19, 96.75]

Sequence (187 aa):
MTQQEQNRQASGVETPLSPEVVIRKIRFLIDAHHETVPGLARGIGVLPNTIQDVLDGQAFPSRALVRRIAERFSLPVEFFSAEVGSTSESKGTGSGRRAARKSPQKSASSRGPKGAPSAQAAAKVPATAKPVARAQDKVAAPGAVVPGTAVLQQALIELLIQKGLISADEWNARVRLVSKRNATSLL

Radius of gyration: 32.19 Å; chains: 1; bounding box: 103×62×70 Å

Secondary structure (DSSP, 8-state):
------------------HHHHHHHHHHHHHHHT--HHHHHHHHT--HHHHHHHHTTSS---HHHHHHHHHHHT--GGGGTS-SS----S---------------------------------------------------TT---THHHHHHHHHHHHHHHTTSS-HHHHHHHHHHHHHHHHHT--